Protein AF-A0A7S3G1Q2-F1 (afdb_monomer)

Secondary structure (DSSP, 8-state):
---------------------------GGGSSSHHHHHHHHHHHHHHT-HHHHHHHHTT-SSTHHHHHHHHHHH-TTT--S--EEEEET-TT-HHHHHHHHHHHHTTT--EEEEEESS--TTPPP-TTEEEEE--TT-TTHHHHHHHHHHHHHHHHHHHHTTTT------------

Radius of gyration: 36.62 Å; Cα contacts (8 Å, |Δi|>4): 152; chains: 1; bounding box: 84×39×139 Å

Organism: NCBI:txid652834

InterPro domains:
  IPR002877 Ribosomal RNA methyltransferase, FtsJ domain [PF01728] (60-146)
  IPR029063 S-adenosyl-L-methionine-dependent methyltransferase superfamily [G3DSA:3.40.50.150] (55-156)
  IPR029063 S-adenosyl-L-methionine-dependent methyltransferase superfamily [SSF53335] (35-116)
  IPR050082 Ribosomal RNA large subunit methyltransferase RlmE [PTHR10920] (42-150)

Mean predicted aligned error: 15.14 Å

Sequence (176 aa):
MARLIRACLPLLFSRPFLPTSTSSLPSSSQCVRACHASSQRWKQRQSSDQYVRDARMLGYPSRAAFKLHEIIAKERKAVGPLRRVLDLGAAPGGWTTVLSRVQAKHGGGGYVIAIDRKVPDDVFTSPGVRWVEKDICDDDIMSCIQSHASELEQRLDRKGGKKEKGGRDGEGEGEG

pLDDT: mean 77.03, std 18.58, range [38.34, 96.69]

Structure (mmCIF, N/CA/C/O backbone):
data_AF-A0A7S3G1Q2-F1
#
_entry.id   AF-A0A7S3G1Q2-F1
#
loop_
_atom_site.group_PDB
_atom_site.id
_atom_site.type_symbol
_atom_site.label_atom_id
_atom_site.label_alt_id
_atom_site.label_comp_id
_atom_site.label_asym_id
_atom_site.label_entity_id
_atom_site.label_seq_id
_atom_site.pdbx_PDB_ins_code
_atom_site.Cartn_x
_atom_site.Cartn_y
_atom_site.Cartn_z
_atom_site.occupancy
_atom_site.B_iso_or_equiv
_atom_site.auth_seq_id
_atom_site.auth_comp_id
_atom_site.auth_asym_id
_atom_site.auth_atom_id
_atom_site.pdbx_PDB_model_num
ATOM 1 N N . MET A 1 1 ? 69.764 12.775 -76.261 1.00 45.72 1 MET A N 1
ATOM 2 C CA . MET A 1 1 ? 68.614 12.026 -75.711 1.00 45.72 1 MET A CA 1
ATOM 3 C C . MET A 1 1 ? 67.618 11.801 -76.851 1.00 45.72 1 MET A C 1
ATOM 5 O O . MET A 1 1 ? 67.268 12.766 -77.515 1.00 45.72 1 MET A O 1
ATOM 9 N N . ALA A 1 2 ? 67.336 10.534 -77.180 1.00 38.34 2 ALA A N 1
ATOM 10 C CA . ALA A 1 2 ? 66.643 10.037 -78.388 1.00 38.34 2 ALA A CA 1
ATOM 11 C C . ALA A 1 2 ? 65.188 10.557 -78.524 1.00 38.34 2 ALA A C 1
ATOM 13 O O . ALA A 1 2 ? 64.506 10.690 -77.516 1.00 38.34 2 ALA A O 1
ATOM 14 N N . ARG A 1 3 ? 64.761 11.081 -79.692 1.00 38.44 3 ARG A N 1
ATOM 15 C CA . ARG A 1 3 ? 64.026 10.430 -80.821 1.00 38.44 3 ARG A CA 1
ATOM 16 C C . ARG A 1 3 ? 62.789 9.605 -80.378 1.00 38.44 3 ARG A C 1
ATOM 18 O O . ARG A 1 3 ? 62.970 8.630 -79.671 1.00 38.44 3 ARG A O 1
ATOM 25 N N . LEU A 1 4 ? 61.537 10.035 -80.617 1.00 41.03 4 LEU A N 1
ATOM 26 C CA . LEU A 1 4 ? 60.692 10.010 -81.846 1.00 41.03 4 LEU A CA 1
ATOM 27 C C . LEU A 1 4 ? 59.753 8.770 -81.923 1.00 41.03 4 LEU A C 1
ATOM 29 O O . LEU A 1 4 ? 60.218 7.647 -81.797 1.00 41.03 4 LEU A O 1
ATOM 33 N N . ILE A 1 5 ? 58.481 9.027 -82.285 1.00 40.25 5 ILE A N 1
ATOM 34 C CA . ILE A 1 5 ? 57.505 8.186 -83.036 1.00 40.25 5 ILE A CA 1
ATOM 35 C C . ILE A 1 5 ? 56.234 7.660 -82.310 1.00 40.25 5 ILE A C 1
ATOM 37 O O . ILE A 1 5 ? 56.248 6.947 -81.317 1.00 40.25 5 ILE A O 1
ATOM 41 N N . ARG A 1 6 ? 55.133 8.058 -82.963 1.00 43.72 6 ARG A N 1
ATOM 42 C CA . ARG A 1 6 ? 53.681 7.792 -82.965 1.00 43.72 6 ARG A CA 1
ATOM 43 C C . ARG A 1 6 ? 53.255 6.353 -83.334 1.00 43.72 6 ARG A C 1
ATOM 45 O O . ARG A 1 6 ? 53.848 5.803 -84.248 1.00 43.72 6 ARG A O 1
ATOM 52 N N . ALA A 1 7 ? 52.138 5.860 -82.771 1.00 41.34 7 ALA A N 1
ATOM 53 C CA . ALA A 1 7 ? 51.040 5.068 -83.404 1.00 41.34 7 ALA A CA 1
ATOM 54 C C . ALA A 1 7 ? 50.154 4.450 -82.286 1.00 41.34 7 ALA A C 1
ATOM 56 O O . ALA A 1 7 ? 50.702 3.951 -81.316 1.00 41.34 7 ALA A O 1
ATOM 57 N N . CYS A 1 8 ? 48.825 4.610 -82.192 1.00 40.75 8 CYS A N 1
ATOM 58 C CA . CYS A 1 8 ? 47.684 4.292 -83.077 1.00 40.75 8 CYS A CA 1
ATOM 59 C C . CYS A 1 8 ? 47.203 2.814 -83.018 1.00 40.75 8 CYS A C 1
ATOM 61 O O . CYS A 1 8 ? 47.742 1.994 -83.747 1.00 40.75 8 CYS A O 1
ATOM 63 N N . LEU A 1 9 ? 46.140 2.582 -82.210 1.00 43.31 9 LEU A N 1
ATOM 64 C CA . LEU A 1 9 ? 45.031 1.583 -82.275 1.00 43.31 9 LEU A CA 1
ATOM 65 C C . LEU A 1 9 ? 45.349 0.056 -82.308 1.00 43.31 9 LEU A C 1
ATOM 67 O O . LEU A 1 9 ? 46.444 -0.303 -82.716 1.00 43.31 9 LEU A O 1
ATOM 71 N N . PRO A 1 10 ? 44.424 -0.868 -81.907 1.00 49.41 10 PRO A N 1
ATOM 72 C CA . PRO A 1 10 ? 42.958 -0.760 -81.981 1.00 49.41 10 PRO A CA 1
ATOM 73 C C . PRO A 1 10 ? 42.133 -1.218 -80.754 1.00 49.41 10 PRO A C 1
ATOM 75 O O . PRO A 1 10 ? 42.588 -1.891 -79.835 1.00 49.41 10 PRO A O 1
ATOM 78 N N . LEU A 1 11 ? 40.857 -0.826 -80.810 1.00 54.44 11 LEU A N 1
ATOM 79 C CA . LEU A 1 11 ? 39.711 -1.422 -80.121 1.00 54.44 11 LEU A CA 1
ATOM 80 C C . LEU A 1 11 ? 39.659 -2.940 -80.348 1.00 54.44 11 LEU A C 1
ATOM 82 O O . LEU A 1 11 ? 39.950 -3.367 -81.459 1.00 54.44 11 LEU A O 1
ATOM 86 N N . LEU A 1 12 ? 39.184 -3.705 -79.356 1.00 54.78 12 LEU A N 1
ATOM 87 C CA . LEU A 1 12 ? 38.255 -4.838 -79.518 1.00 54.78 12 LEU A CA 1
ATOM 88 C C . LEU A 1 12 ? 37.826 -5.377 -78.136 1.00 54.78 12 LEU A C 1
ATOM 90 O O . LEU A 1 12 ? 38.640 -5.810 -77.331 1.00 54.78 12 LEU A O 1
ATOM 94 N N . PHE A 1 13 ? 36.517 -5.286 -77.886 1.00 47.09 13 PHE A N 1
ATOM 95 C CA . PHE A 1 13 ? 35.664 -6.298 -77.254 1.00 47.09 13 PHE A CA 1
ATOM 96 C C . PHE A 1 13 ? 36.278 -7.223 -76.185 1.00 47.09 13 PHE A C 1
ATOM 98 O O . PHE A 1 13 ? 36.933 -8.206 -76.504 1.00 47.09 13 PHE A O 1
ATOM 105 N N . SER A 1 14 ? 35.885 -7.034 -74.924 1.00 46.25 14 SER A N 1
ATOM 106 C CA . SER A 1 14 ? 34.854 -7.879 -74.294 1.00 46.25 14 SER A CA 1
ATOM 107 C C . SER A 1 14 ? 34.632 -7.406 -72.855 1.00 46.25 14 SER A C 1
ATOM 109 O O . SER A 1 14 ? 35.556 -7.378 -72.046 1.00 46.25 14 SER A O 1
ATOM 111 N N . ARG A 1 15 ? 33.409 -6.973 -72.535 1.00 62.97 15 ARG A N 1
ATOM 112 C CA . ARG A 1 15 ? 33.011 -6.612 -71.169 1.00 62.97 15 ARG A CA 1
ATOM 113 C C . ARG A 1 15 ? 32.710 -7.901 -70.397 1.00 62.97 15 ARG A C 1
ATOM 115 O O . ARG A 1 15 ? 31.729 -8.556 -70.753 1.00 62.97 15 ARG A O 1
ATOM 122 N N . PRO A 1 16 ? 33.438 -8.258 -69.326 1.00 55.00 16 PRO A N 1
ATOM 123 C CA . PRO A 1 16 ? 32.916 -9.227 -68.383 1.00 55.00 16 PRO A CA 1
ATOM 124 C C . PRO A 1 16 ? 31.781 -8.568 -67.591 1.00 55.00 16 PRO A C 1
ATOM 126 O O . PRO A 1 16 ? 31.967 -7.629 -66.821 1.00 55.00 16 PRO A O 1
ATOM 129 N N . PHE A 1 17 ? 30.583 -9.043 -67.912 1.00 50.91 17 PHE A N 1
ATOM 130 C CA . PHE A 1 17 ? 29.362 -9.088 -67.119 1.00 50.91 17 PHE A CA 1
ATOM 131 C C . PHE A 1 17 ? 29.561 -8.730 -65.631 1.00 50.91 17 PHE A C 1
ATOM 133 O O . PHE A 1 17 ? 30.195 -9.469 -64.881 1.00 50.91 17 PHE A O 1
ATOM 140 N N . LEU A 1 18 ? 28.998 -7.596 -65.202 1.00 57.66 18 LEU A N 1
ATOM 141 C CA . LEU A 1 18 ? 28.836 -7.263 -63.787 1.00 57.66 18 LEU A CA 1
ATOM 142 C C . LEU A 1 18 ? 27.853 -8.271 -63.169 1.00 57.66 18 LEU A C 1
ATOM 144 O O . LEU A 1 18 ? 26.699 -8.294 -63.604 1.00 57.66 18 LEU A O 1
ATOM 148 N N . PRO A 1 19 ? 28.231 -9.070 -62.155 1.00 57.78 19 PRO A N 1
ATOM 149 C CA . PRO A 1 19 ? 27.233 -9.751 -61.355 1.00 57.78 19 PRO A CA 1
ATOM 150 C C . PRO A 1 19 ? 26.492 -8.685 -60.545 1.00 57.78 19 PRO A C 1
ATOM 152 O O . PRO A 1 19 ? 27.055 -8.029 -59.667 1.00 57.78 19 PRO A O 1
ATOM 155 N N . THR A 1 20 ? 25.218 -8.481 -60.865 1.00 52.69 20 THR A N 1
ATOM 156 C CA . THR A 1 20 ? 24.287 -7.780 -59.985 1.00 52.69 20 THR A CA 1
ATOM 157 C C . THR A 1 20 ? 24.286 -8.519 -58.657 1.00 52.69 20 THR A C 1
ATOM 159 O O . THR A 1 20 ? 23.842 -9.666 -58.597 1.00 52.69 20 THR A O 1
ATOM 162 N N . SER A 1 21 ? 24.819 -7.880 -57.614 1.00 44.78 21 SER A N 1
ATOM 163 C CA . SER A 1 21 ? 24.741 -8.379 -56.245 1.00 44.78 21 SER A CA 1
ATOM 164 C C . SER A 1 21 ? 23.275 -8.632 -55.923 1.00 44.78 21 SER A C 1
ATOM 166 O O . SER A 1 21 ? 22.482 -7.704 -55.766 1.00 44.78 21 SER A O 1
ATOM 168 N N . THR A 1 22 ? 22.914 -9.908 -55.897 1.00 55.31 22 THR A N 1
ATOM 169 C CA . THR A 1 22 ? 21.629 -10.395 -55.430 1.00 55.31 22 THR A CA 1
ATOM 170 C C . THR A 1 22 ? 21.495 -9.964 -53.980 1.00 55.31 22 THR A C 1
ATOM 172 O O . THR A 1 22 ? 22.234 -10.438 -53.116 1.00 55.31 22 THR A O 1
ATOM 175 N N . SER A 1 23 ? 20.574 -9.045 -53.709 1.00 58.44 23 SER A N 1
ATOM 176 C CA . SER A 1 23 ? 20.114 -8.745 -52.363 1.00 58.44 23 SER A CA 1
ATOM 177 C C . SER A 1 23 ? 19.476 -10.005 -51.779 1.00 58.44 23 SER A C 1
ATOM 179 O O . SER A 1 23 ? 18.281 -10.256 -51.924 1.00 58.44 23 SER A O 1
ATOM 181 N N . SER A 1 24 ? 20.278 -10.831 -51.110 1.00 57.94 24 SER A N 1
ATOM 182 C CA . SER A 1 24 ? 19.752 -11.830 -50.192 1.00 57.94 24 SER A CA 1
ATOM 183 C C . SER A 1 24 ? 19.115 -11.071 -49.032 1.00 57.94 24 SER A C 1
ATOM 185 O O . SER A 1 24 ? 19.815 -10.522 -48.177 1.00 57.94 24 SER A O 1
ATOM 187 N N . LEU A 1 25 ? 17.785 -10.999 -49.025 1.00 62.69 25 LEU A N 1
ATOM 188 C CA . LEU A 1 25 ? 17.035 -10.599 -47.842 1.00 62.69 25 LEU A CA 1
ATOM 189 C C . LEU A 1 25 ? 17.489 -11.496 -46.680 1.00 62.69 25 LEU A C 1
ATOM 191 O O . LEU A 1 25 ? 17.547 -12.719 -46.852 1.00 62.69 25 LEU A O 1
ATOM 195 N N . PRO A 1 26 ? 17.845 -10.933 -45.514 1.00 55.34 26 PRO A N 1
ATOM 196 C CA . PRO A 1 26 ? 18.170 -11.752 -44.364 1.00 55.34 26 PRO A CA 1
ATOM 197 C C . PRO A 1 26 ? 16.943 -12.595 -44.015 1.00 55.34 26 PRO A C 1
ATOM 199 O O . PRO A 1 26 ? 15.837 -12.080 -43.851 1.00 55.34 26 PRO A O 1
ATOM 202 N N . SER A 1 27 ? 17.171 -13.905 -43.926 1.00 58.69 27 SER A N 1
ATOM 203 C CA . SER A 1 27 ? 16.225 -14.883 -43.399 1.00 58.69 27 SER A CA 1
ATOM 204 C C . SER A 1 27 ? 15.562 -14.349 -42.124 1.00 58.69 27 SER A C 1
ATOM 206 O O . SER A 1 27 ? 16.218 -13.743 -41.270 1.00 58.69 27 SER A O 1
ATOM 208 N N . SER A 1 28 ? 14.255 -14.582 -42.017 1.00 57.00 28 SER A N 1
ATOM 209 C CA . SER A 1 28 ? 13.284 -14.074 -41.036 1.00 57.00 28 SER A CA 1
ATOM 210 C C . SER A 1 28 ? 13.587 -14.372 -39.557 1.00 57.00 28 SER A C 1
ATOM 212 O O . SER A 1 28 ? 12.757 -14.131 -38.685 1.00 57.00 28 SER A O 1
ATOM 214 N N . SER A 1 29 ? 14.787 -14.835 -39.231 1.00 55.94 29 SER A N 1
ATOM 215 C CA . SER A 1 29 ? 15.246 -15.149 -37.876 1.00 55.94 29 SER A CA 1
ATOM 216 C C . SER A 1 29 ? 15.777 -13.933 -37.100 1.00 55.94 29 SER A C 1
ATOM 218 O O . SER A 1 29 ? 16.223 -14.075 -35.961 1.00 55.94 29 SER A O 1
ATOM 220 N N . GLN A 1 30 ? 15.763 -12.729 -37.684 1.00 55.91 30 GLN A N 1
ATOM 221 C CA . GLN A 1 30 ? 16.346 -11.518 -37.084 1.00 55.91 30 GLN A CA 1
ATOM 222 C C . GLN A 1 30 ? 15.327 -10.474 -36.591 1.00 55.91 30 GLN A C 1
ATOM 224 O O . GLN A 1 30 ? 15.692 -9.317 -36.419 1.00 55.91 30 GLN A O 1
ATOM 229 N N . CYS A 1 31 ? 14.080 -10.843 -36.270 1.00 38.34 31 CYS A N 1
ATOM 230 C CA . CYS A 1 31 ? 13.188 -9.922 -35.537 1.00 38.34 31 CYS A CA 1
ATOM 231 C C . CYS A 1 31 ? 13.307 -10.036 -33.999 1.00 38.34 31 CYS A C 1
ATOM 233 O O . CYS A 1 31 ? 12.930 -9.119 -33.275 1.00 38.34 31 CYS A O 1
ATOM 235 N N . VAL A 1 32 ? 13.915 -11.107 -33.475 1.00 50.22 32 VAL A N 1
ATOM 236 C CA . VAL A 1 32 ? 13.926 -11.409 -32.028 1.00 50.22 32 VAL A CA 1
ATOM 237 C C . VAL A 1 32 ? 15.028 -10.713 -31.211 1.00 50.22 32 VAL A C 1
ATOM 239 O O . VAL A 1 32 ? 14.953 -10.697 -29.986 1.00 50.22 32 VAL A O 1
ATOM 242 N N . ARG A 1 33 ? 16.056 -10.108 -31.831 1.00 49.19 33 ARG A N 1
ATOM 243 C CA . ARG A 1 33 ? 17.184 -9.489 -31.084 1.00 49.19 33 ARG A CA 1
ATOM 244 C C . ARG A 1 33 ? 17.055 -7.979 -30.845 1.00 49.19 33 ARG A C 1
ATOM 246 O O . ARG A 1 33 ? 17.695 -7.462 -29.932 1.00 49.19 33 ARG A O 1
ATOM 253 N N . ALA A 1 34 ? 16.215 -7.271 -31.600 1.00 51.78 34 ALA A N 1
ATOM 254 C CA . ALA A 1 34 ? 16.076 -5.812 -31.490 1.00 51.78 34 ALA A CA 1
ATOM 255 C C . ALA A 1 34 ? 15.155 -5.359 -30.334 1.00 51.78 34 ALA A C 1
ATOM 257 O O . ALA A 1 34 ? 15.349 -4.280 -29.775 1.00 51.78 34 ALA A O 1
ATOM 258 N N . CYS A 1 35 ? 14.206 -6.197 -29.907 1.00 50.09 35 CYS A N 1
ATOM 259 C CA . CYS A 1 35 ? 13.304 -5.931 -28.776 1.00 50.09 35 CYS A CA 1
ATOM 260 C C . CYS A 1 35 ? 13.969 -6.109 -27.389 1.00 50.09 35 CYS A C 1
ATOM 262 O O . CYS A 1 35 ? 13.490 -5.582 -26.381 1.00 50.09 35 CYS A O 1
ATOM 264 N N . HIS A 1 36 ? 15.113 -6.796 -27.318 1.00 56.94 36 HIS A N 1
ATOM 265 C CA . HIS A 1 36 ? 15.813 -7.077 -26.060 1.00 56.94 36 HIS A CA 1
ATOM 266 C C . HIS A 1 36 ? 16.808 -5.971 -25.655 1.00 56.94 36 HIS A C 1
ATOM 268 O O . HIS A 1 36 ? 16.925 -5.631 -24.480 1.00 56.94 36 HIS A O 1
ATOM 274 N N . ALA A 1 37 ? 17.488 -5.336 -26.614 1.00 64.62 37 ALA A N 1
ATOM 275 C CA . ALA A 1 37 ? 18.474 -4.291 -26.313 1.00 64.62 37 ALA A CA 1
ATOM 276 C C . ALA A 1 37 ?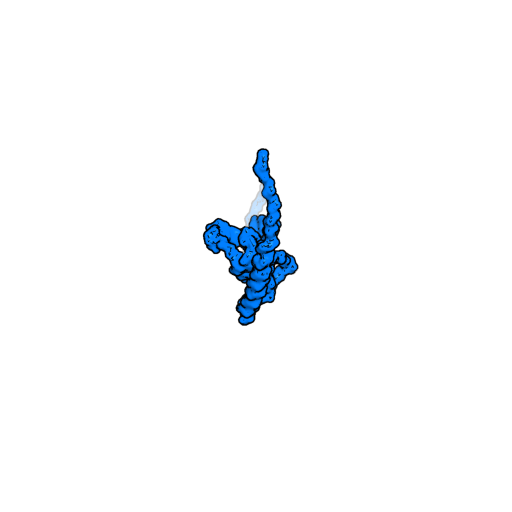 17.833 -2.975 -25.820 1.00 64.62 37 ALA A C 1
ATOM 278 O O . ALA A 1 37 ? 18.366 -2.308 -24.930 1.00 64.62 37 ALA A O 1
ATOM 279 N N . SER A 1 38 ? 16.671 -2.596 -26.365 1.00 71.19 38 SER A N 1
ATOM 280 C CA . SER A 1 38 ? 15.932 -1.395 -25.945 1.00 71.19 38 SER A CA 1
ATOM 281 C C . SER A 1 38 ? 15.334 -1.548 -24.542 1.00 71.19 38 SER A C 1
ATOM 283 O O . SER A 1 38 ? 15.417 -0.617 -23.736 1.00 71.19 38 SER A O 1
ATOM 285 N N . SER A 1 39 ? 14.822 -2.738 -24.212 1.00 76.19 39 SER A N 1
ATOM 286 C CA . SER A 1 39 ? 14.332 -3.065 -22.870 1.00 76.19 39 SER A CA 1
ATOM 287 C C . SER A 1 39 ? 15.474 -3.132 -21.849 1.00 76.19 39 SER A C 1
ATOM 289 O O . SER A 1 39 ? 15.352 -2.570 -20.764 1.00 76.19 39 SER A O 1
ATOM 291 N N . GLN A 1 40 ? 16.640 -3.686 -22.184 1.00 78.25 40 GLN A N 1
ATOM 292 C CA . GLN A 1 40 ? 17.805 -3.643 -21.286 1.00 78.25 40 GLN A CA 1
ATOM 293 C C . GLN A 1 40 ? 18.272 -2.213 -20.977 1.00 78.25 40 GLN A C 1
ATOM 295 O O . GLN A 1 40 ? 18.472 -1.867 -19.812 1.00 78.25 40 GLN A O 1
ATOM 300 N N . ARG A 1 41 ? 18.369 -1.346 -21.993 1.00 82.12 41 ARG A N 1
ATOM 301 C CA . ARG A 1 41 ? 18.715 0.076 -21.799 1.00 82.12 41 ARG A CA 1
ATOM 302 C C . ARG A 1 41 ? 17.654 0.835 -20.998 1.00 82.12 41 ARG A C 1
ATOM 304 O O . ARG A 1 41 ? 17.979 1.794 -20.301 1.00 82.12 41 ARG A O 1
ATOM 311 N N . TRP A 1 42 ? 16.379 0.458 -21.107 1.00 79.75 42 TRP A N 1
ATOM 312 C CA . TRP A 1 42 ? 15.307 0.982 -20.252 1.00 79.75 42 TRP A CA 1
ATOM 313 C C . TRP A 1 42 ? 15.509 0.562 -18.785 1.00 79.75 42 TRP A C 1
ATOM 315 O O . TRP A 1 42 ? 15.497 1.435 -17.915 1.00 79.75 42 TRP A O 1
ATOM 325 N N . LYS A 1 43 ? 15.781 -0.726 -18.516 1.00 77.88 43 LYS A N 1
ATOM 326 C CA . LYS A 1 43 ? 16.058 -1.236 -17.157 1.00 77.88 43 LYS A CA 1
ATOM 327 C C . LYS A 1 43 ? 17.246 -0.525 -16.522 1.00 77.88 43 LYS A C 1
ATOM 329 O O . LYS A 1 43 ? 17.137 -0.055 -15.394 1.00 77.88 43 LYS A O 1
ATOM 334 N N . GLN A 1 44 ? 18.353 -0.405 -17.259 1.00 82.56 44 GLN A N 1
ATOM 335 C CA . GLN A 1 44 ? 19.569 0.250 -16.773 1.00 82.56 44 GLN A CA 1
ATOM 336 C C . GLN A 1 44 ? 19.305 1.702 -16.377 1.00 82.56 44 GLN A C 1
ATOM 338 O O . GLN A 1 44 ? 19.621 2.083 -15.253 1.00 82.56 44 GLN A O 1
ATOM 343 N N . ARG A 1 45 ? 18.628 2.477 -17.235 1.00 84.19 45 ARG A N 1
ATOM 344 C CA . ARG A 1 45 ? 18.264 3.870 -16.931 1.00 84.19 45 ARG A CA 1
ATOM 345 C C . ARG A 1 45 ? 17.388 3.995 -15.687 1.00 84.19 45 ARG A C 1
ATOM 347 O O . ARG A 1 45 ? 17.640 4.860 -14.857 1.00 84.19 45 ARG A O 1
ATOM 354 N N . GLN A 1 46 ? 16.380 3.131 -15.545 1.00 80.19 46 GLN A N 1
ATOM 355 C CA . GLN A 1 46 ? 15.525 3.128 -14.353 1.00 80.19 46 GLN A CA 1
ATOM 356 C C . GLN A 1 46 ? 16.320 2.760 -13.096 1.00 80.19 46 GLN A C 1
ATOM 358 O O . GLN A 1 46 ? 16.122 3.369 -12.052 1.00 80.19 46 GLN A O 1
ATOM 363 N N . SER A 1 47 ? 17.246 1.804 -13.199 1.00 76.19 47 SER A N 1
ATOM 364 C CA . SER A 1 47 ? 18.075 1.370 -12.070 1.00 76.19 47 SER A CA 1
ATOM 365 C C . SER A 1 47 ? 19.105 2.413 -11.622 1.00 76.19 47 SER A C 1
ATOM 367 O O . SER A 1 47 ? 19.473 2.428 -10.450 1.00 76.19 47 SER A O 1
ATOM 369 N N . SER A 1 48 ? 19.550 3.288 -12.532 1.00 82.06 48 SER A N 1
ATOM 370 C CA . SER A 1 48 ? 20.530 4.348 -12.261 1.00 82.06 48 SER A CA 1
ATOM 371 C C . SER A 1 48 ? 19.911 5.678 -11.816 1.00 82.06 48 SER A C 1
ATOM 373 O O . SER A 1 48 ? 20.645 6.627 -11.532 1.00 82.06 48 SER A O 1
ATOM 375 N N . ASP A 1 49 ? 18.582 5.783 -11.779 1.00 89.06 49 ASP A N 1
ATOM 376 C CA . ASP A 1 49 ? 17.894 7.019 -11.405 1.00 89.06 49 ASP A CA 1
ATOM 377 C C . ASP A 1 49 ? 18.249 7.443 -9.964 1.00 89.06 49 ASP A C 1
ATOM 379 O O . ASP A 1 49 ? 18.418 6.607 -9.069 1.00 89.06 49 ASP A O 1
ATOM 383 N N . GLN A 1 50 ? 18.359 8.753 -9.735 1.00 92.06 50 GLN A N 1
ATOM 384 C CA . GLN A 1 50 ? 18.648 9.346 -8.429 1.00 92.06 50 GLN A CA 1
ATOM 385 C C . GLN A 1 50 ? 17.644 8.861 -7.377 1.00 92.06 50 GLN A C 1
ATOM 387 O O . GLN A 1 50 ? 18.053 8.411 -6.314 1.00 92.06 50 GLN A O 1
ATOM 392 N N . TYR A 1 51 ? 16.352 8.801 -7.712 1.00 91.81 51 TYR A N 1
ATOM 393 C CA . TYR A 1 51 ? 15.326 8.345 -6.769 1.00 91.81 51 TYR A CA 1
ATOM 394 C C . TYR A 1 51 ? 15.455 6.869 -6.382 1.00 91.81 51 TYR A C 1
ATOM 396 O O . TYR A 1 51 ? 15.018 6.474 -5.306 1.00 91.81 51 TYR A O 1
ATOM 404 N N . VAL A 1 52 ? 16.039 6.020 -7.232 1.00 91.31 52 VAL A N 1
ATOM 405 C CA . VAL A 1 52 ? 16.302 4.622 -6.851 1.00 91.31 52 VAL A CA 1
ATOM 406 C C . VAL A 1 52 ? 17.462 4.556 -5.862 1.00 91.31 52 VAL A C 1
ATOM 408 O O . VAL A 1 52 ? 17.404 3.784 -4.905 1.00 91.31 52 VAL A O 1
ATOM 411 N N . ARG A 1 53 ? 18.486 5.395 -6.052 1.00 91.69 53 ARG A N 1
ATOM 412 C CA . ARG A 1 53 ? 19.592 5.534 -5.097 1.00 91.69 53 ARG A CA 1
ATOM 413 C C . ARG A 1 53 ? 19.098 6.087 -3.761 1.00 91.69 53 ARG A C 1
ATOM 415 O O . ARG A 1 53 ? 19.359 5.473 -2.731 1.00 91.69 53 ARG A O 1
ATOM 422 N N . ASP A 1 54 ? 18.303 7.150 -3.784 1.00 94.06 54 ASP A N 1
ATOM 423 C CA . ASP A 1 54 ? 17.744 7.766 -2.578 1.00 94.06 54 ASP A CA 1
ATOM 424 C C . ASP A 1 54 ? 16.800 6.814 -1.833 1.00 94.06 54 ASP A C 1
ATOM 426 O O . ASP A 1 54 ? 16.854 6.729 -0.608 1.00 94.06 54 ASP A O 1
ATOM 430 N N . ALA A 1 55 ? 15.975 6.041 -2.553 1.00 93.31 55 ALA A N 1
ATOM 431 C CA . ALA A 1 55 ? 15.105 5.037 -1.939 1.00 93.31 55 ALA A CA 1
ATOM 432 C C . ALA A 1 55 ? 15.926 3.999 -1.171 1.00 93.31 55 ALA A C 1
ATOM 434 O O . ALA A 1 55 ? 15.609 3.703 -0.023 1.00 93.31 55 ALA A O 1
ATOM 435 N N . ARG A 1 56 ? 17.011 3.498 -1.773 1.00 91.19 56 ARG A N 1
ATOM 436 C CA . ARG A 1 56 ? 17.915 2.542 -1.121 1.00 91.19 56 ARG A CA 1
ATOM 437 C C . ARG A 1 56 ? 18.600 3.147 0.102 1.00 91.19 56 ARG A C 1
ATOM 439 O O . ARG A 1 56 ? 18.632 2.496 1.138 1.00 91.19 56 ARG A O 1
ATOM 446 N N . MET A 1 57 ? 19.087 4.388 0.009 1.00 93.25 57 MET A N 1
ATOM 447 C CA . MET A 1 57 ? 19.708 5.087 1.145 1.00 93.25 57 MET A CA 1
ATOM 448 C C . MET A 1 57 ? 18.732 5.285 2.314 1.00 93.25 57 MET A C 1
ATOM 450 O O . MET A 1 57 ? 19.125 5.162 3.468 1.00 93.25 57 MET A O 1
ATOM 454 N N . LEU A 1 58 ? 17.456 5.554 2.024 1.00 92.06 58 LEU A N 1
ATOM 455 C CA . LEU A 1 58 ? 16.404 5.751 3.030 1.00 92.06 58 LEU A CA 1
ATOM 456 C C . LEU A 1 58 ? 15.688 4.453 3.452 1.00 92.06 58 LEU A C 1
ATOM 458 O O . LEU A 1 58 ? 14.740 4.502 4.247 1.00 92.06 58 LEU A O 1
ATOM 462 N N . GLY A 1 59 ? 16.107 3.300 2.921 1.00 91.12 59 GLY A N 1
ATOM 463 C CA . GLY A 1 59 ? 15.525 1.993 3.234 1.00 91.12 59 GLY A CA 1
ATOM 464 C C . GLY A 1 59 ? 14.085 1.813 2.742 1.00 91.12 59 GLY A C 1
ATOM 465 O O . GLY A 1 59 ? 13.283 1.170 3.416 1.00 91.12 59 GLY A O 1
ATOM 466 N N . TYR A 1 60 ? 13.722 2.411 1.606 1.00 92.25 60 TYR A N 1
ATOM 467 C CA . TYR A 1 60 ? 12.451 2.156 0.926 1.00 92.25 60 TYR A CA 1
ATOM 468 C C . TYR A 1 60 ? 12.621 1.091 -0.170 1.00 92.25 60 TYR A C 1
ATOM 470 O O . TYR A 1 60 ? 13.569 1.176 -0.956 1.00 92.25 60 TYR A O 1
ATOM 478 N N . PRO A 1 61 ? 11.672 0.143 -0.309 1.00 91.31 61 PRO A N 1
ATOM 479 C CA . PRO A 1 61 ? 11.777 -0.947 -1.286 1.00 91.31 61 PRO A CA 1
ATOM 480 C C . PRO A 1 61 ? 11.605 -0.478 -2.739 1.00 91.31 61 PRO A C 1
ATOM 482 O O . PRO A 1 61 ? 12.015 -1.158 -3.677 1.00 91.31 61 PRO A O 1
ATOM 485 N N . SER A 1 62 ? 11.013 0.701 -2.968 1.00 92.31 62 SER A N 1
ATOM 486 C CA . SER A 1 62 ? 10.952 1.301 -4.301 1.00 92.31 62 SER A CA 1
ATOM 487 C C . SER A 1 62 ? 10.905 2.824 -4.277 1.00 92.31 62 SER A C 1
ATOM 489 O O . SER A 1 62 ? 10.450 3.447 -3.317 1.00 92.31 62 SER A O 1
ATOM 491 N N . ARG A 1 63 ? 11.278 3.431 -5.412 1.00 93.38 63 ARG A N 1
ATOM 492 C CA . ARG A 1 63 ? 11.165 4.880 -5.641 1.00 93.38 63 ARG A CA 1
ATOM 493 C C . ARG A 1 63 ? 9.726 5.406 -5.573 1.00 93.38 63 ARG A C 1
ATOM 495 O O . ARG A 1 63 ? 9.522 6.607 -5.442 1.00 93.38 63 ARG A O 1
ATOM 502 N N . ALA A 1 64 ? 8.721 4.529 -5.689 1.00 93.75 64 ALA A N 1
ATOM 503 C CA 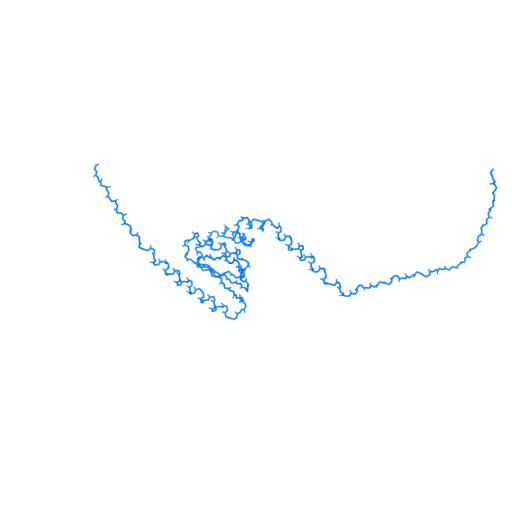. ALA A 1 64 ? 7.314 4.919 -5.623 1.00 93.75 64 ALA A CA 1
ATOM 504 C C . ALA A 1 64 ? 6.949 5.523 -4.258 1.00 93.75 64 ALA A C 1
ATOM 506 O O . ALA A 1 64 ? 6.041 6.351 -4.200 1.00 93.75 64 ALA A O 1
ATOM 507 N N . ALA A 1 65 ? 7.698 5.182 -3.202 1.00 93.81 65 ALA A N 1
ATOM 508 C CA . ALA A 1 65 ? 7.574 5.784 -1.878 1.00 93.81 65 ALA A CA 1
ATOM 509 C C . ALA A 1 65 ? 7.626 7.323 -1.929 1.00 93.81 65 ALA A C 1
ATOM 511 O O . ALA A 1 65 ? 6.800 7.983 -1.302 1.00 93.81 65 ALA A O 1
ATOM 512 N N . PHE A 1 66 ? 8.525 7.903 -2.734 1.00 93.56 66 PHE A N 1
ATOM 513 C CA . PHE A 1 66 ? 8.646 9.359 -2.861 1.00 93.56 66 PHE A CA 1
ATOM 514 C C . PHE A 1 66 ? 7.403 10.006 -3.457 1.00 93.56 66 PHE A C 1
ATOM 516 O O . PHE A 1 66 ? 6.990 11.061 -2.988 1.00 93.56 66 PHE A O 1
ATOM 523 N N . LYS A 1 67 ? 6.762 9.351 -4.433 1.00 92.31 67 LYS A N 1
ATOM 524 C CA . LYS A 1 67 ? 5.533 9.870 -5.048 1.00 92.31 67 LYS A CA 1
ATOM 525 C C . LYS A 1 67 ? 4.429 10.023 -4.010 1.00 92.31 67 LYS A C 1
ATOM 527 O O . LYS A 1 67 ? 3.810 11.076 -3.918 1.00 92.31 67 LYS A O 1
ATOM 532 N N . LEU A 1 68 ? 4.208 8.981 -3.208 1.00 91.69 68 LEU A N 1
ATOM 533 C CA . LEU A 1 68 ? 3.192 9.032 -2.164 1.00 91.69 68 LEU A CA 1
ATOM 534 C C . LEU A 1 68 ? 3.568 10.042 -1.076 1.00 91.69 68 LEU A C 1
ATOM 536 O O . LEU A 1 68 ? 2.711 10.776 -0.595 1.00 91.69 68 LEU A O 1
ATOM 540 N N . HIS A 1 69 ? 4.852 10.126 -0.724 1.00 89.88 69 HIS A N 1
ATOM 541 C CA . HIS A 1 69 ? 5.334 11.106 0.241 1.00 89.88 69 HIS A CA 1
ATOM 542 C C . HIS A 1 69 ? 5.074 12.550 -0.211 1.00 89.88 69 HIS A C 1
ATOM 544 O O . HIS A 1 69 ? 4.575 13.352 0.575 1.00 89.88 69 HIS A O 1
ATOM 550 N N . GLU A 1 70 ? 5.347 12.871 -1.478 1.00 91.25 70 GLU A N 1
ATOM 551 C CA . GLU A 1 70 ? 5.049 14.186 -2.055 1.00 91.25 70 GLU A CA 1
ATOM 552 C C . GLU A 1 70 ? 3.551 14.489 -2.074 1.00 91.25 70 GLU A C 1
ATOM 554 O O . GLU A 1 70 ? 3.164 15.608 -1.740 1.00 91.25 70 GLU A O 1
ATOM 559 N N . ILE A 1 71 ? 2.711 13.511 -2.431 1.00 89.94 71 ILE A N 1
ATOM 560 C CA . ILE A 1 71 ? 1.249 13.668 -2.410 1.00 89.94 71 ILE A CA 1
ATOM 561 C C . ILE A 1 71 ? 0.792 14.022 -0.993 1.00 89.94 71 ILE A C 1
ATOM 563 O O . ILE A 1 71 ? 0.145 15.044 -0.794 1.00 89.94 71 ILE A O 1
ATOM 567 N N . ILE A 1 72 ? 1.201 13.244 0.010 1.00 86.81 72 ILE A N 1
ATOM 568 C CA . ILE A 1 72 ? 0.832 13.485 1.413 1.00 86.81 72 ILE A CA 1
ATOM 569 C C . ILE A 1 72 ? 1.346 14.851 1.900 1.00 86.81 72 ILE A C 1
ATOM 571 O O . ILE A 1 72 ? 0.650 15.557 2.629 1.00 86.81 72 ILE A O 1
ATOM 575 N N . ALA A 1 73 ? 2.557 15.244 1.493 1.00 86.38 73 ALA A N 1
ATOM 576 C CA . ALA A 1 73 ? 3.163 16.513 1.888 1.00 86.38 73 ALA A CA 1
ATOM 577 C C . ALA A 1 73 ? 2.458 17.738 1.283 1.00 86.38 73 ALA A C 1
ATOM 579 O O . ALA A 1 73 ? 2.425 18.790 1.930 1.00 86.38 73 ALA A O 1
ATOM 580 N N . LYS A 1 74 ? 1.916 17.613 0.064 1.00 87.06 74 LYS A N 1
ATOM 581 C CA . LYS A 1 74 ? 1.123 18.656 -0.608 1.00 87.06 74 LYS A CA 1
ATOM 582 C C . LYS A 1 74 ? -0.296 18.714 -0.049 1.00 87.06 74 LYS A C 1
ATOM 584 O O . LYS A 1 74 ? -0.778 19.784 0.310 1.00 87.06 74 LYS A O 1
ATOM 589 N N . GLU A 1 75 ? -0.917 17.558 0.133 1.00 80.31 75 GLU A N 1
ATOM 590 C CA . GLU A 1 75 ? -2.315 17.401 0.535 1.00 80.31 75 GLU A CA 1
ATOM 591 C C . GLU A 1 75 ? -2.506 17.419 2.062 1.00 80.31 75 GLU A C 1
ATOM 593 O O . GLU A 1 75 ? -3.343 16.689 2.586 1.00 80.31 75 GLU A O 1
ATOM 598 N N . ARG A 1 76 ? -1.752 18.244 2.812 1.00 64.44 76 ARG A N 1
ATOM 599 C CA . ARG A 1 76 ? -1.671 18.211 4.298 1.00 64.44 76 ARG A CA 1
ATOM 600 C C . ARG A 1 76 ? -3.015 18.197 5.049 1.00 64.44 76 ARG A C 1
ATOM 602 O O . ARG A 1 76 ? -3.032 17.877 6.232 1.00 64.44 76 ARG A O 1
ATOM 609 N N . LYS A 1 77 ? -4.118 18.575 4.394 1.00 57.41 77 LYS A N 1
ATOM 610 C CA . LYS A 1 77 ? -5.487 18.560 4.935 1.00 57.41 77 LYS A CA 1
ATOM 611 C C . LYS A 1 77 ? -6.298 17.301 4.584 1.00 57.41 77 LYS A C 1
ATOM 613 O O . LYS A 1 77 ? -7.251 17.006 5.2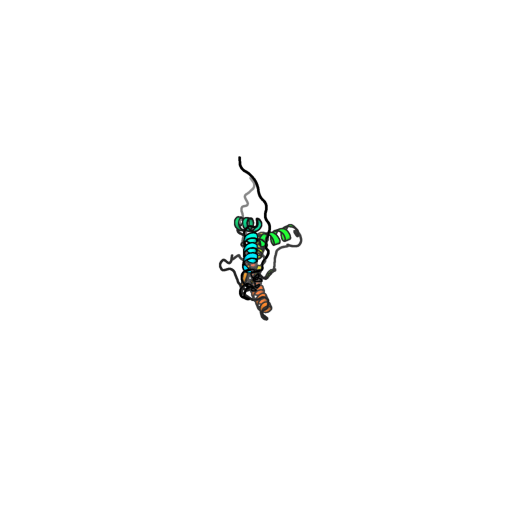94 1.00 57.41 77 LYS A O 1
ATOM 618 N N . ALA A 1 78 ? -5.949 16.568 3.525 1.00 56.97 78 ALA A N 1
ATOM 619 C CA . ALA A 1 78 ? -6.676 15.377 3.071 1.00 56.97 78 ALA A CA 1
ATOM 620 C C . ALA A 1 78 ? -6.240 14.096 3.799 1.00 56.97 78 ALA A C 1
ATOM 622 O O . ALA A 1 78 ? -7.005 13.140 3.906 1.00 56.97 78 ALA A O 1
ATOM 623 N N . VAL A 1 79 ? -5.019 14.076 4.336 1.00 60.97 79 VAL A N 1
ATOM 624 C CA . VAL A 1 79 ? -4.464 12.911 5.033 1.00 60.97 79 VAL A CA 1
ATOM 625 C C . VAL A 1 79 ? -4.676 13.085 6.533 1.00 60.97 79 VAL A C 1
ATOM 627 O O . VAL A 1 79 ? -3.753 13.364 7.293 1.00 60.97 79 VAL A O 1
ATOM 630 N N . GLY A 1 80 ? -5.937 12.972 6.954 1.00 65.00 80 GLY A N 1
ATOM 631 C CA . GLY A 1 80 ? -6.274 12.772 8.362 1.00 65.00 80 GLY A CA 1
ATOM 632 C C . GLY A 1 80 ? -5.698 11.450 8.900 1.00 65.00 80 GLY A C 1
ATOM 633 O O . GLY A 1 80 ? -4.929 10.776 8.207 1.00 65.00 80 GLY A O 1
ATOM 634 N N . PRO A 1 81 ? -6.067 11.020 10.121 1.00 70.69 81 PRO A N 1
ATOM 635 C CA . PRO A 1 81 ? -5.686 9.697 10.600 1.00 70.69 81 PRO A CA 1
ATOM 636 C C . PRO A 1 81 ? -6.152 8.643 9.588 1.00 70.69 81 PRO A C 1
ATOM 638 O O . PRO A 1 81 ? -7.350 8.461 9.370 1.00 70.69 81 PRO A O 1
ATOM 641 N N . LEU A 1 82 ? -5.191 7.974 8.946 1.00 78.81 82 LEU A N 1
ATOM 642 C CA . LEU A 1 82 ? -5.444 6.899 7.993 1.00 78.81 82 LEU A CA 1
ATOM 643 C C . LEU A 1 82 ? -6.116 5.743 8.741 1.00 78.81 82 LEU A C 1
ATOM 645 O O . LEU A 1 82 ? -5.438 4.942 9.380 1.00 78.81 82 LEU A O 1
ATOM 649 N N . ARG A 1 83 ? -7.455 5.694 8.723 1.00 85.56 83 ARG A N 1
ATOM 650 C CA . ARG A 1 83 ? -8.218 4.664 9.447 1.00 85.56 83 ARG A CA 1
ATOM 651 C C . ARG A 1 83 ? -8.235 3.344 8.689 1.00 85.56 83 ARG A C 1
ATOM 653 O O . ARG A 1 83 ? -8.009 2.302 9.288 1.00 85.56 83 ARG A O 1
ATOM 660 N N . ARG A 1 84 ? -8.512 3.394 7.385 1.00 91.44 84 ARG A N 1
ATOM 661 C CA . ARG A 1 84 ? -8.626 2.220 6.513 1.00 91.44 84 ARG A CA 1
ATOM 662 C C . ARG A 1 84 ? -8.033 2.563 5.163 1.00 91.44 84 ARG A C 1
ATOM 664 O O . ARG A 1 84 ? -8.502 3.502 4.522 1.00 91.44 84 ARG A O 1
ATOM 671 N N . VAL A 1 85 ? -6.999 1.842 4.762 1.00 92.88 85 VAL A N 1
ATOM 672 C CA . VAL A 1 85 ? -6.318 2.062 3.487 1.00 92.88 85 VAL A CA 1
ATOM 673 C C . VAL A 1 85 ? -6.196 0.742 2.749 1.00 92.88 85 VAL A C 1
ATOM 675 O O . VAL A 1 85 ? -5.852 -0.276 3.345 1.00 92.88 85 VAL A O 1
ATOM 678 N N . LEU A 1 86 ? -6.469 0.778 1.451 1.00 95.25 86 LEU A N 1
ATOM 679 C CA . LEU A 1 86 ? -6.273 -0.335 0.538 1.00 95.25 86 LEU A CA 1
ATOM 680 C C . LEU A 1 86 ? -5.176 0.054 -0.456 1.00 95.25 86 LEU A C 1
ATOM 682 O O . LEU A 1 86 ? -5.303 1.064 -1.146 1.00 95.25 86 LEU A O 1
ATOM 686 N N . ASP A 1 87 ? -4.100 -0.723 -0.493 1.00 94.88 87 ASP A N 1
ATOM 687 C CA . ASP A 1 87 ? -2.974 -0.566 -1.411 1.00 94.88 87 ASP A CA 1
ATOM 688 C C . ASP A 1 87 ? -3.045 -1.689 -2.452 1.00 94.88 87 ASP A C 1
ATOM 690 O O . ASP A 1 87 ? -2.853 -2.860 -2.126 1.00 94.88 87 ASP A O 1
ATOM 694 N N . LEU A 1 88 ? -3.409 -1.339 -3.686 1.00 95.19 88 LEU A N 1
ATOM 695 C CA . LEU A 1 88 ? -3.603 -2.280 -4.789 1.00 95.19 88 LEU A CA 1
ATOM 696 C C . LEU A 1 88 ? -2.368 -2.289 -5.690 1.00 95.19 88 LEU A C 1
ATOM 698 O O . LEU A 1 88 ? -1.918 -1.231 -6.129 1.00 95.19 88 LEU A O 1
ATOM 702 N N . GLY A 1 89 ? -1.852 -3.475 -6.010 1.00 94.00 89 GLY A N 1
ATOM 703 C CA . GLY A 1 89 ? -0.568 -3.601 -6.706 1.00 94.00 89 GLY A CA 1
ATOM 704 C C . GLY A 1 89 ? 0.586 -3.212 -5.785 1.00 94.00 89 GLY A C 1
ATOM 705 O O . GLY A 1 89 ? 1.469 -2.437 -6.161 1.00 94.00 89 GLY A O 1
ATOM 706 N N . ALA A 1 90 ? 0.510 -3.673 -4.536 1.00 93.69 90 ALA A N 1
ATOM 707 C CA . ALA A 1 90 ? 1.368 -3.198 -3.468 1.00 93.69 90 ALA A CA 1
ATOM 708 C C . ALA A 1 90 ? 2.837 -3.590 -3.660 1.00 93.69 90 ALA A C 1
ATOM 710 O O . ALA A 1 90 ? 3.709 -2.865 -3.182 1.00 93.69 90 ALA A O 1
ATOM 711 N N . ALA A 1 91 ? 3.159 -4.696 -4.340 1.00 92.38 91 ALA A N 1
ATOM 712 C CA . ALA A 1 91 ? 4.536 -5.162 -4.464 1.00 92.38 91 ALA A CA 1
ATOM 713 C C . ALA A 1 91 ? 5.366 -4.206 -5.342 1.00 92.38 91 ALA A C 1
ATOM 715 O O . ALA A 1 91 ? 4.943 -3.818 -6.433 1.00 92.38 91 ALA A O 1
ATOM 716 N N . PRO A 1 92 ? 6.574 -3.795 -4.906 1.00 92.31 92 PRO A N 1
ATOM 717 C CA . PRO A 1 92 ? 7.398 -4.337 -3.814 1.00 92.31 92 PRO A CA 1
ATOM 718 C C . PRO A 1 92 ? 7.203 -3.688 -2.421 1.00 92.31 92 PRO A C 1
ATOM 720 O O . PRO A 1 92 ? 7.999 -3.917 -1.520 1.00 92.31 92 PRO A O 1
ATOM 723 N N . GLY A 1 93 ? 6.197 -2.834 -2.227 1.00 92.50 93 GLY A N 1
ATOM 724 C CA . GLY A 1 93 ? 5.786 -2.308 -0.913 1.00 92.50 93 GLY A CA 1
ATOM 725 C C . GLY A 1 93 ? 6.127 -0.847 -0.642 1.00 92.50 93 GLY A C 1
ATOM 726 O O . GLY A 1 93 ? 6.079 -0.404 0.502 1.00 92.50 93 GLY A O 1
ATOM 727 N N . GLY A 1 94 ? 6.482 -0.068 -1.671 1.00 93.56 94 GLY A N 1
ATOM 728 C CA . GLY A 1 94 ? 6.933 1.321 -1.490 1.00 93.56 94 GLY A CA 1
ATOM 729 C C . GLY A 1 94 ? 5.872 2.235 -0.873 1.00 93.56 94 GLY A C 1
ATOM 730 O O . GLY A 1 94 ? 6.183 3.029 0.014 1.00 93.56 94 GLY A O 1
ATOM 731 N N . TRP A 1 95 ? 4.623 2.116 -1.326 1.00 94.19 95 TRP A N 1
ATOM 732 C CA . TRP A 1 95 ? 3.497 2.884 -0.788 1.00 94.19 95 TRP A CA 1
ATOM 733 C C . TRP A 1 95 ? 3.090 2.361 0.583 1.00 94.19 95 TRP A C 1
ATOM 735 O O . TRP A 1 95 ? 3.021 3.141 1.534 1.00 94.19 95 TRP A O 1
ATOM 745 N N . THR A 1 96 ? 2.963 1.042 0.721 1.00 94.12 96 THR A N 1
ATOM 746 C CA . THR A 1 96 ? 2.664 0.371 1.988 1.00 94.12 96 THR A CA 1
ATOM 747 C C . THR A 1 96 ? 3.612 0.802 3.113 1.00 94.12 96 THR A C 1
ATOM 749 O O . THR A 1 96 ? 3.159 1.092 4.223 1.00 94.12 96 THR A O 1
ATOM 752 N N . THR A 1 97 ? 4.926 0.903 2.853 1.00 92.81 97 THR A N 1
ATOM 753 C CA . THR A 1 97 ? 5.907 1.357 3.858 1.00 92.81 97 THR A CA 1
ATOM 754 C C . THR A 1 97 ? 5.624 2.788 4.311 1.00 92.81 97 THR A C 1
ATOM 756 O O . THR A 1 97 ? 5.669 3.084 5.507 1.00 92.81 97 THR A O 1
ATOM 759 N N . VAL A 1 98 ? 5.320 3.691 3.375 1.00 92.44 98 VAL A N 1
ATOM 760 C CA . VAL A 1 98 ? 5.002 5.090 3.692 1.00 92.44 98 VAL A CA 1
ATOM 761 C C . VAL A 1 98 ? 3.703 5.179 4.492 1.00 92.44 98 VAL A C 1
ATOM 763 O O . VAL A 1 98 ? 3.682 5.847 5.526 1.00 92.44 98 VAL A O 1
ATOM 766 N N . LEU A 1 99 ? 2.657 4.460 4.077 1.00 92.00 99 LEU A N 1
ATOM 767 C CA . LEU A 1 99 ? 1.367 4.410 4.773 1.00 92.00 99 LEU A CA 1
ATOM 768 C C . LEU A 1 99 ? 1.519 3.900 6.208 1.00 92.00 99 LEU A C 1
ATOM 770 O O . LEU A 1 99 ? 1.011 4.524 7.139 1.00 92.00 99 LEU A O 1
ATOM 774 N N . SER A 1 100 ? 2.297 2.833 6.408 1.00 90.75 100 SER A N 1
ATOM 775 C CA . SER A 1 100 ? 2.583 2.293 7.740 1.00 90.75 100 SER A CA 1
ATOM 776 C C . SER A 1 100 ? 3.276 3.319 8.644 1.00 90.75 100 SER A C 1
ATOM 778 O O . SER A 1 100 ? 2.872 3.514 9.793 1.00 90.75 100 SER A O 1
ATOM 780 N N . ARG A 1 101 ? 4.278 4.041 8.119 1.00 89.69 101 ARG A N 1
ATOM 781 C CA . ARG A 1 101 ? 4.980 5.104 8.862 1.00 89.69 101 ARG A CA 1
ATOM 782 C C . ARG A 1 101 ? 4.046 6.259 9.225 1.00 89.69 101 ARG A C 1
ATOM 784 O O . ARG A 1 101 ? 4.146 6.798 10.325 1.00 89.69 101 ARG A O 1
ATOM 791 N N . VAL A 1 102 ? 3.143 6.646 8.325 1.00 88.12 102 VAL A N 1
ATOM 792 C CA . VAL A 1 102 ? 2.141 7.692 8.589 1.00 88.12 102 VAL A CA 1
ATOM 793 C C . VAL A 1 102 ? 1.166 7.231 9.668 1.00 88.12 102 VAL A C 1
ATOM 795 O O . VAL A 1 102 ? 0.941 7.947 10.639 1.00 88.12 102 VAL A O 1
ATOM 798 N N . GLN A 1 103 ? 0.657 6.007 9.571 1.00 86.44 103 GLN A N 1
ATOM 799 C CA . GLN A 1 103 ? -0.256 5.448 10.563 1.00 86.44 103 GLN A CA 1
ATOM 800 C C . GLN A 1 103 ? 0.372 5.369 11.964 1.00 86.44 103 GLN A C 1
ATOM 802 O O . GLN A 1 103 ? -0.284 5.701 12.955 1.00 86.44 103 GLN A O 1
ATOM 807 N N . ALA A 1 104 ? 1.650 4.990 12.056 1.00 85.12 104 ALA A N 1
ATOM 808 C CA . ALA A 1 104 ? 2.392 4.986 13.314 1.00 85.12 104 ALA A CA 1
ATOM 809 C C . ALA A 1 104 ? 2.490 6.393 13.935 1.00 85.12 104 ALA A C 1
ATOM 811 O O . ALA A 1 104 ? 2.290 6.542 15.139 1.00 85.12 104 ALA A O 1
ATOM 812 N N . LYS A 1 105 ? 2.712 7.436 13.119 1.00 85.06 105 LYS A N 1
ATOM 813 C CA . LYS A 1 105 ? 2.729 8.839 13.579 1.00 85.06 105 LYS A CA 1
ATOM 814 C C . LYS A 1 105 ? 1.378 9.306 14.128 1.00 85.06 105 LYS A C 1
ATOM 816 O O . LYS A 1 105 ? 1.352 10.105 15.056 1.00 85.06 105 LYS A O 1
ATOM 821 N N . HIS A 1 106 ? 0.269 8.791 13.597 1.00 81.19 106 HIS A N 1
ATOM 822 C CA . HIS A 1 106 ? -1.091 9.129 14.040 1.00 81.19 106 HIS A CA 1
ATOM 823 C C . HIS A 1 106 ? -1.625 8.221 15.166 1.00 81.19 106 HIS A C 1
ATOM 825 O O . HIS A 1 106 ? -2.832 8.152 15.389 1.00 81.19 106 HIS A O 1
ATOM 831 N N . GLY A 1 107 ? -0.749 7.517 15.891 1.00 77.62 107 GLY A N 1
ATOM 832 C CA . GLY A 1 107 ? -1.135 6.747 17.079 1.00 77.62 107 GLY A CA 1
ATOM 833 C C . GLY A 1 107 ?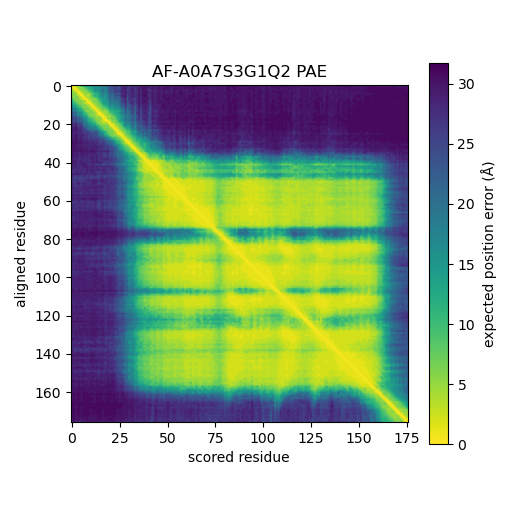 -1.708 5.354 16.798 1.00 77.62 107 GLY A C 1
ATOM 834 O O . GLY A 1 107 ? -2.231 4.722 17.714 1.00 77.62 107 GLY A O 1
ATOM 835 N N . GLY A 1 108 ? -1.591 4.846 15.564 1.00 76.69 108 GLY A N 1
ATOM 836 C CA . GLY A 1 108 ? -1.844 3.435 15.251 1.00 76.69 108 GLY A CA 1
ATOM 837 C C . GLY A 1 108 ? -3.313 2.993 15.249 1.00 76.69 108 GLY A C 1
ATOM 838 O O . GLY A 1 108 ? -3.570 1.797 15.328 1.00 76.69 108 GLY A O 1
ATOM 839 N N . GLY A 1 109 ? -4.268 3.923 15.154 1.00 81.94 109 GLY A N 1
ATOM 840 C CA . GLY A 1 109 ? -5.715 3.645 15.170 1.00 81.94 109 GLY A CA 1
ATOM 841 C C . GLY A 1 109 ? -6.327 3.230 13.825 1.00 81.94 109 GLY A C 1
ATOM 842 O O . GLY A 1 109 ? -7.516 3.462 13.606 1.00 81.94 109 GLY A O 1
ATOM 843 N N . GLY A 1 110 ? -5.531 2.683 12.908 1.00 88.62 110 GLY A N 1
ATOM 844 C CA . GLY A 1 110 ? -5.988 2.305 11.573 1.00 88.62 110 GLY A CA 1
ATOM 845 C C . GLY A 1 110 ? -5.315 1.050 11.045 1.00 88.62 110 GLY A C 1
ATOM 846 O O . GLY A 1 110 ? -4.621 0.350 11.787 1.00 88.62 110 GLY A O 1
ATOM 847 N N . TYR A 1 111 ? -5.532 0.755 9.770 1.00 92.50 111 TYR A N 1
ATOM 848 C CA . TYR A 1 111 ? -4.858 -0.340 9.088 1.00 92.50 111 TYR A CA 1
ATOM 849 C C . TYR A 1 111 ? -4.708 -0.108 7.582 1.00 92.50 111 TYR A C 1
ATOM 851 O O . TYR A 1 111 ? -5.445 0.666 6.963 1.00 92.50 111 TYR A O 1
ATOM 859 N N . VAL A 1 112 ? -3.765 -0.846 7.001 1.00 94.19 112 VAL A N 1
ATOM 860 C CA . VAL A 1 112 ? -3.482 -0.934 5.572 1.00 94.19 112 VAL A CA 1
ATOM 861 C C . VAL A 1 112 ? -3.640 -2.388 5.138 1.00 94.19 112 VAL A C 1
ATOM 863 O O . VAL A 1 112 ? -3.001 -3.272 5.710 1.00 94.19 112 VAL A O 1
ATOM 866 N N . ILE A 1 113 ? -4.463 -2.638 4.125 1.00 96.00 113 ILE A N 1
ATOM 867 C CA . ILE A 1 113 ? -4.522 -3.919 3.413 1.00 96.00 113 ILE A CA 1
ATOM 868 C C . ILE A 1 113 ? -3.761 -3.733 2.102 1.00 96.00 113 ILE A C 1
ATOM 870 O O . ILE A 1 113 ? -4.127 -2.886 1.296 1.00 96.00 113 ILE A O 1
ATOM 874 N N . ALA A 1 114 ? -2.692 -4.493 1.915 1.00 95.94 114 ALA A N 1
ATOM 875 C CA . ALA A 1 114 ? -1.837 -4.484 0.739 1.00 95.94 114 ALA A CA 1
ATOM 876 C C . ALA A 1 114 ? -2.103 -5.742 -0.087 1.00 95.94 114 ALA A C 1
ATOM 878 O O . ALA A 1 114 ? -1.931 -6.853 0.417 1.00 95.94 114 ALA A O 1
ATOM 879 N N . ILE A 1 115 ? -2.533 -5.560 -1.334 1.00 96.38 115 ILE A N 1
ATOM 880 C CA . ILE A 1 115 ? -2.917 -6.642 -2.242 1.00 96.38 115 ILE A CA 1
ATOM 881 C C . ILE A 1 115 ? -1.999 -6.635 -3.449 1.00 96.38 115 ILE A C 1
ATOM 883 O O . ILE A 1 115 ? -1.843 -5.614 -4.124 1.00 96.38 115 ILE A O 1
ATOM 887 N N . ASP A 1 116 ? -1.417 -7.790 -3.737 1.00 95.56 116 ASP A N 1
ATOM 888 C CA . ASP A 1 116 ? -0.672 -8.021 -4.965 1.00 95.56 116 ASP A CA 1
ATOM 889 C C . ASP A 1 116 ? -0.773 -9.491 -5.378 1.00 95.56 116 ASP A C 1
ATOM 891 O O . ASP A 1 116 ? -0.952 -10.366 -4.536 1.00 95.56 116 ASP A O 1
ATOM 895 N N . ARG A 1 117 ? -0.597 -9.771 -6.670 1.00 95.31 117 ARG A N 1
ATOM 896 C CA . ARG A 1 117 ? -0.502 -11.142 -7.193 1.00 95.31 117 ARG A CA 1
ATOM 897 C C . ARG A 1 117 ? 0.783 -11.831 -6.776 1.00 95.31 117 ARG A C 1
ATOM 899 O O . ARG A 1 117 ? 0.857 -13.050 -6.810 1.00 95.31 117 ARG A O 1
ATOM 906 N N . LYS A 1 118 ? 1.814 -11.047 -6.473 1.00 92.19 118 LYS A N 1
ATOM 907 C CA . LYS A 1 118 ? 3.087 -11.548 -5.985 1.00 92.19 118 LYS A CA 1
ATOM 908 C C . LYS A 1 118 ? 3.510 -10.718 -4.791 1.00 92.19 118 LYS A C 1
ATOM 910 O O . LYS A 1 118 ? 4.005 -9.603 -4.943 1.00 92.19 118 LYS A O 1
ATOM 915 N N . VAL A 1 119 ? 3.366 -11.288 -3.606 1.00 89.31 119 VAL A N 1
ATOM 916 C CA . VAL A 1 119 ? 3.894 -10.674 -2.392 1.00 89.31 119 VAL A CA 1
ATOM 917 C C . VAL A 1 119 ? 5.432 -10.806 -2.393 1.00 89.31 119 VAL A C 1
ATOM 919 O O . VAL A 1 119 ? 5.953 -11.829 -2.841 1.00 89.31 119 VAL A O 1
ATOM 922 N N . PRO A 1 120 ? 6.192 -9.770 -1.985 1.00 85.19 120 PRO A N 1
ATOM 923 C CA . PRO A 1 120 ? 7.653 -9.858 -1.886 1.00 85.19 120 PRO A CA 1
ATOM 924 C C . PRO A 1 120 ? 8.093 -10.925 -0.879 1.00 85.19 120 PRO A C 1
ATOM 926 O O . PRO A 1 120 ? 7.415 -11.124 0.118 1.00 85.19 120 PRO A O 1
ATOM 929 N N . ASP A 1 121 ? 9.245 -11.566 -1.078 1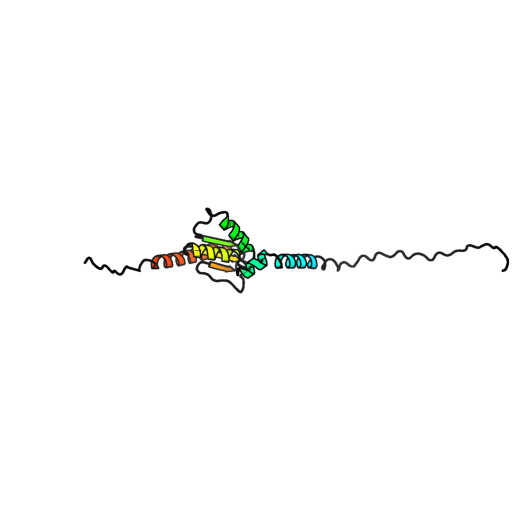.00 83.25 121 ASP A N 1
ATOM 930 C CA . ASP A 1 121 ? 9.758 -12.554 -0.111 1.00 83.25 121 ASP A CA 1
ATOM 931 C C . ASP A 1 121 ? 10.178 -11.891 1.219 1.00 83.25 121 ASP A C 1
ATOM 933 O O . ASP A 1 121 ? 10.072 -12.474 2.297 1.00 83.25 121 ASP A O 1
ATOM 937 N N . ASP A 1 122 ? 10.627 -10.637 1.153 1.00 82.06 122 ASP A N 1
ATOM 938 C CA . ASP A 1 122 ? 11.107 -9.817 2.264 1.00 82.06 122 ASP A CA 1
ATOM 939 C C . ASP A 1 122 ? 10.035 -8.841 2.776 1.00 82.06 122 ASP A C 1
ATOM 941 O O . ASP A 1 122 ? 10.284 -7.650 2.986 1.00 82.06 122 ASP A O 1
ATOM 945 N N . VAL A 1 123 ? 8.813 -9.341 2.994 1.00 80.12 123 VAL A N 1
ATOM 946 C CA . VAL A 1 123 ? 7.705 -8.524 3.505 1.00 80.12 123 VAL A CA 1
ATOM 947 C C . VAL A 1 123 ? 8.067 -7.857 4.829 1.00 80.12 123 VAL A C 1
ATOM 949 O O . VAL A 1 123 ? 8.223 -8.510 5.865 1.00 80.12 123 VAL A O 1
ATOM 952 N N . PHE A 1 124 ? 8.069 -6.524 4.848 1.00 82.12 124 PHE A N 1
ATOM 953 C CA . PHE A 1 124 ? 8.074 -5.807 6.115 1.00 82.12 124 PHE A CA 1
ATOM 954 C C . PHE A 1 124 ? 6.713 -5.999 6.805 1.00 82.12 124 PHE A C 1
ATOM 956 O O . PHE A 1 124 ? 5.650 -5.697 6.253 1.00 82.12 124 PHE A O 1
ATOM 963 N N . THR A 1 125 ? 6.742 -6.502 8.037 1.00 80.94 125 THR A N 1
ATOM 964 C CA . THR A 1 125 ? 5.538 -6.678 8.852 1.00 80.94 125 THR A CA 1
ATOM 965 C C . TH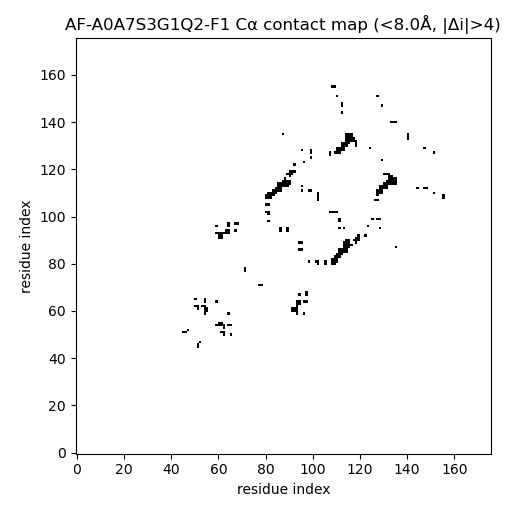R A 1 125 ? 5.475 -5.568 9.889 1.00 80.94 125 THR A C 1
ATOM 967 O O . THR A 1 125 ? 6.414 -5.363 10.655 1.00 80.94 125 THR A O 1
ATOM 970 N N . SER A 1 126 ? 4.364 -4.836 9.917 1.00 80.50 126 SER A N 1
ATOM 971 C CA . SER A 1 126 ? 4.124 -3.759 10.877 1.00 80.50 126 SER A CA 1
ATOM 972 C C . SER A 1 126 ? 2.727 -3.909 11.480 1.00 80.50 126 SER A C 1
ATOM 974 O O . SER A 1 126 ? 1.809 -4.337 10.771 1.00 80.50 126 SER A O 1
ATOM 976 N N . PRO A 1 127 ? 2.518 -3.577 12.768 1.00 81.62 127 PRO A N 1
ATOM 977 C CA . PRO A 1 127 ? 1.191 -3.594 13.368 1.00 81.62 127 PRO A CA 1
ATOM 978 C C . PRO A 1 127 ? 0.206 -2.741 12.558 1.00 81.62 127 PRO A C 1
ATOM 980 O O . PRO A 1 127 ? 0.401 -1.539 12.393 1.00 81.62 127 PRO A O 1
ATOM 983 N N . GLY A 1 128 ? -0.860 -3.373 12.066 1.00 86.69 128 GLY A N 1
ATOM 984 C CA . GLY A 1 128 ? -1.871 -2.715 11.238 1.00 86.69 128 GLY A CA 1
ATOM 985 C C . GLY A 1 128 ? -1.605 -2.773 9.733 1.00 86.69 128 GLY A C 1
ATOM 986 O O . GLY A 1 128 ? -2.398 -2.218 8.991 1.00 86.69 128 GLY A O 1
ATOM 987 N N . VAL A 1 129 ? -0.558 -3.452 9.259 1.00 92.62 129 VAL A N 1
ATOM 988 C CA . VAL A 1 129 ? -0.397 -3.774 7.831 1.00 92.62 129 VAL A CA 1
ATOM 989 C C . VAL A 1 129 ? -0.722 -5.247 7.609 1.00 92.62 129 VAL A C 1
ATOM 991 O O . VAL A 1 129 ? -0.173 -6.120 8.283 1.00 92.62 129 VAL A O 1
ATOM 994 N N . ARG A 1 130 ? -1.609 -5.527 6.657 1.00 94.38 130 ARG A N 1
ATOM 995 C CA . ARG A 1 130 ? -1.981 -6.872 6.221 1.00 94.38 130 ARG A CA 1
ATOM 996 C C . ARG A 1 130 ? -1.613 -7.039 4.757 1.00 94.38 130 ARG A C 1
ATOM 998 O O . ARG A 1 130 ? -2.135 -6.313 3.926 1.00 94.38 130 ARG A O 1
ATOM 1005 N N . TRP A 1 131 ? -0.774 -8.019 4.458 1.00 95.12 131 TRP A N 1
ATOM 1006 C CA . TRP A 1 131 ? -0.495 -8.439 3.088 1.00 95.12 131 TRP A CA 1
ATOM 1007 C C . TRP A 1 131 ? -1.437 -9.564 2.676 1.00 95.12 131 TRP A C 1
ATOM 1009 O O . TRP A 1 131 ? -1.721 -10.450 3.486 1.00 95.12 131 TRP A O 1
ATOM 1019 N N . VAL A 1 132 ? -1.922 -9.501 1.441 1.00 94.62 132 VAL A N 1
ATOM 1020 C CA . VAL A 1 132 ? -2.808 -10.490 0.828 1.00 94.62 132 VAL A CA 1
ATOM 1021 C C . VAL A 1 132 ? -2.277 -10.785 -0.572 1.00 94.62 132 VAL A C 1
ATOM 1023 O O . VAL A 1 132 ? -2.185 -9.885 -1.407 1.00 94.62 132 VAL A O 1
ATOM 1026 N N . GLU A 1 133 ? -1.911 -12.041 -0.814 1.00 95.44 133 GLU A N 1
ATOM 1027 C CA . GLU A 1 133 ? -1.520 -12.508 -2.143 1.00 95.44 133 GLU A CA 1
ATOM 1028 C C . GLU A 1 133 ? -2.772 -12.923 -2.919 1.00 95.44 133 GLU A C 1
ATOM 1030 O O . GLU A 1 133 ? -3.399 -13.932 -2.592 1.00 95.44 133 GLU A O 1
ATOM 1035 N N . LYS A 1 134 ? -3.192 -12.103 -3.885 1.00 95.31 134 LYS A N 1
ATOM 1036 C CA . LYS A 1 134 ? -4.438 -12.306 -4.636 1.00 95.31 134 LYS A CA 1
ATOM 1037 C C . LYS A 1 134 ? -4.431 -11.509 -5.939 1.00 95.31 134 LYS A C 1
ATOM 1039 O O . LYS A 1 134 ? -3.817 -10.439 -6.007 1.00 95.31 134 LYS A O 1
ATOM 1044 N N . ASP A 1 135 ? -5.124 -12.000 -6.965 1.00 95.31 135 ASP A N 1
ATOM 1045 C CA . ASP A 1 135 ? -5.406 -11.188 -8.148 1.00 95.31 135 ASP A CA 1
ATOM 1046 C C . ASP A 1 135 ? -6.570 -10.237 -7.854 1.00 95.31 135 ASP A C 1
ATOM 1048 O O . ASP A 1 135 ? -7.577 -10.600 -7.254 1.00 95.31 135 ASP A O 1
ATOM 1052 N N . ILE A 1 136 ? -6.421 -8.983 -8.272 1.00 94.62 136 ILE A N 1
ATOM 1053 C CA . ILE A 1 136 ? -7.458 -7.957 -8.119 1.00 94.62 136 ILE A CA 1
ATOM 1054 C C . ILE A 1 136 ? -8.657 -8.281 -9.023 1.00 94.62 136 ILE A C 1
ATOM 1056 O O . ILE A 1 136 ? -9.764 -7.812 -8.770 1.00 94.62 136 ILE A O 1
ATOM 1060 N N . CYS A 1 137 ? -8.436 -9.077 -10.070 1.00 95.19 137 CYS A N 1
ATOM 1061 C CA . CYS A 1 137 ? -9.461 -9.513 -11.007 1.00 95.19 137 CYS A CA 1
ATOM 1062 C C . CYS A 1 137 ? -10.214 -10.780 -10.563 1.00 95.19 137 CYS A C 1
ATOM 1064 O O . CYS A 1 137 ? -11.104 -11.203 -11.296 1.00 95.19 137 CYS A O 1
ATOM 1066 N N . ASP A 1 138 ? -9.876 -11.392 -9.423 1.00 95.44 138 ASP A N 1
ATOM 1067 C CA . ASP A 1 138 ? -10.599 -12.567 -8.923 1.00 95.44 138 ASP A CA 1
ATOM 1068 C C . ASP A 1 138 ? -12.012 -12.185 -8.438 1.00 95.44 138 ASP A C 1
ATOM 1070 O O . ASP A 1 138 ? -12.188 -11.190 -7.733 1.00 95.44 138 ASP A O 1
ATOM 1074 N N . ASP A 1 139 ? -13.023 -13.004 -8.742 1.00 96.19 139 ASP A N 1
ATOM 1075 C CA . ASP A 1 139 ? -14.425 -12.726 -8.373 1.00 96.19 139 ASP A CA 1
ATOM 1076 C C . ASP A 1 139 ? -14.651 -12.649 -6.845 1.00 96.19 139 ASP A C 1
ATOM 1078 O O . ASP A 1 139 ? -15.552 -11.957 -6.364 1.00 96.19 139 ASP A O 1
ATOM 1082 N N . ASP A 1 140 ? -13.820 -13.338 -6.057 1.00 95.88 140 ASP A N 1
ATOM 1083 C CA . ASP A 1 140 ? -13.881 -13.385 -4.591 1.00 95.88 140 ASP A CA 1
ATOM 1084 C C . ASP A 1 140 ? -13.029 -12.303 -3.900 1.00 95.88 140 ASP A C 1
ATOM 1086 O O . ASP A 1 140 ? -12.968 -12.249 -2.668 1.00 95.88 140 ASP A O 1
ATOM 1090 N N . ILE A 1 141 ? -12.397 -11.392 -4.651 1.00 94.94 141 ILE A N 1
ATOM 1091 C CA . ILE A 1 141 ? -11.522 -10.361 -4.073 1.00 94.94 141 ILE A CA 1
ATOM 1092 C C . ILE A 1 141 ? -12.259 -9.483 -3.055 1.00 94.94 141 ILE A C 1
ATOM 1094 O O . ILE A 1 141 ? -11.727 -9.149 -1.994 1.00 94.94 141 ILE A O 1
ATOM 1098 N N . MET A 1 142 ? -13.516 -9.146 -3.340 1.00 95.81 142 MET A N 1
ATOM 1099 C CA . MET A 1 142 ? -14.306 -8.250 -2.498 1.00 95.81 142 MET A CA 1
ATOM 1100 C C . MET A 1 142 ? -14.648 -8.889 -1.151 1.00 95.81 142 MET A C 1
ATOM 1102 O O . MET A 1 142 ? -14.529 -8.230 -0.115 1.00 95.81 142 MET A O 1
ATOM 1106 N N . SER A 1 143 ? -15.026 -10.171 -1.140 1.00 96.62 143 SER A N 1
ATOM 1107 C CA . SER A 1 143 ? -15.317 -10.899 0.101 1.00 96.62 143 SER A CA 1
ATOM 1108 C C . SER A 1 143 ? -14.040 -11.137 0.913 1.00 96.62 143 SER A C 1
ATOM 1110 O O . SER A 1 143 ? -14.055 -11.019 2.144 1.00 96.62 143 SER A O 1
ATOM 1112 N N . CYS A 1 144 ? -12.912 -11.372 0.237 1.00 95.69 144 CYS A N 1
ATOM 1113 C CA . CYS A 1 144 ? -11.593 -11.472 0.855 1.00 95.69 144 CYS A CA 1
ATOM 1114 C C . CYS A 1 144 ? -11.201 -10.160 1.562 1.00 95.69 144 CYS A C 1
ATOM 1116 O O . CYS A 1 144 ? -10.866 -10.170 2.752 1.00 95.69 144 CYS A O 1
ATOM 1118 N N . ILE A 1 145 ? -11.328 -9.015 0.876 1.00 96.25 145 ILE A N 1
ATOM 1119 C CA . ILE A 1 145 ? -11.046 -7.683 1.441 1.00 96.25 145 ILE A CA 1
ATOM 1120 C C . ILE A 1 145 ? -11.910 -7.417 2.673 1.00 96.25 145 ILE A C 1
ATOM 1122 O O . ILE A 1 145 ? -11.389 -6.997 3.707 1.00 96.25 145 ILE A O 1
ATOM 1126 N N . GLN A 1 146 ? -13.218 -7.668 2.578 1.00 96.19 146 GLN A N 1
ATOM 1127 C CA . GLN A 1 146 ? -14.153 -7.455 3.686 1.00 96.19 146 GLN A CA 1
ATOM 1128 C C . GLN A 1 146 ? -13.794 -8.314 4.900 1.00 96.19 146 GLN A C 1
ATOM 1130 O O . GLN A 1 146 ? -13.747 -7.805 6.019 1.00 96.19 146 GLN A O 1
ATOM 1135 N N . SER A 1 147 ? -13.460 -9.586 4.678 1.00 96.69 147 SER A N 1
ATOM 1136 C CA . SER A 1 147 ? -13.068 -10.505 5.750 1.00 96.69 147 SER A CA 1
ATOM 1137 C C . SER A 1 147 ? -11.822 -10.009 6.491 1.00 96.69 147 SER A C 1
ATOM 1139 O O . SER A 1 147 ? -11.811 -9.939 7.723 1.00 96.69 147 SER A O 1
ATOM 1141 N N . HIS A 1 148 ? -10.785 -9.589 5.757 1.00 95.62 148 HIS A N 1
ATOM 1142 C CA . HIS A 1 148 ? -9.572 -9.035 6.363 1.00 95.62 148 HIS A CA 1
ATOM 1143 C C . HIS A 1 148 ? -9.810 -7.685 7.046 1.00 95.62 148 HIS A C 1
ATOM 1145 O O . HIS A 1 148 ? -9.227 -7.427 8.101 1.00 95.62 148 HIS A O 1
ATOM 1151 N N . ALA A 1 149 ? -10.672 -6.838 6.482 1.00 94.69 149 ALA A N 1
ATOM 1152 C CA . ALA A 1 149 ? -11.058 -5.567 7.083 1.00 94.69 149 ALA A CA 1
ATOM 1153 C C . ALA A 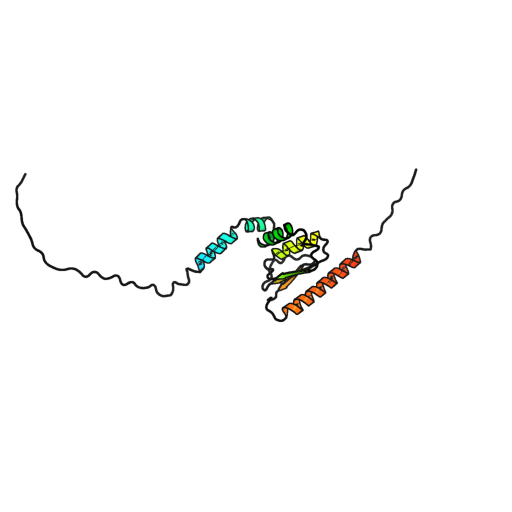1 149 ? -11.732 -5.779 8.446 1.00 94.69 149 ALA A C 1
ATOM 1155 O O . ALA A 1 149 ? -11.282 -5.211 9.441 1.00 94.69 149 ALA A O 1
ATOM 1156 N N . SER A 1 150 ? -12.737 -6.657 8.524 1.00 94.81 150 SER A N 1
ATOM 1157 C CA . SER A 1 150 ? -13.427 -6.976 9.780 1.00 94.81 150 SER A CA 1
ATOM 1158 C C . SER A 1 150 ? -12.488 -7.580 10.828 1.00 94.81 150 SER A C 1
ATOM 1160 O O . SER A 1 150 ? -12.567 -7.229 12.005 1.00 94.81 150 SER A O 1
ATOM 1162 N N . GLU A 1 151 ? -11.560 -8.450 10.421 1.00 93.62 151 GLU A N 1
ATOM 1163 C CA . GLU A 1 151 ? -10.553 -9.012 11.328 1.00 93.62 151 GLU A CA 1
ATOM 1164 C C . GLU A 1 151 ? -9.642 -7.919 11.922 1.00 93.62 151 GLU A C 1
ATOM 1166 O O . GLU A 1 151 ? -9.330 -7.934 13.117 1.00 93.62 151 GLU A O 1
ATOM 1171 N N . LEU A 1 152 ? -9.203 -6.961 11.100 1.00 92.00 152 LEU A N 1
ATOM 1172 C CA . LEU A 1 152 ? -8.344 -5.857 11.53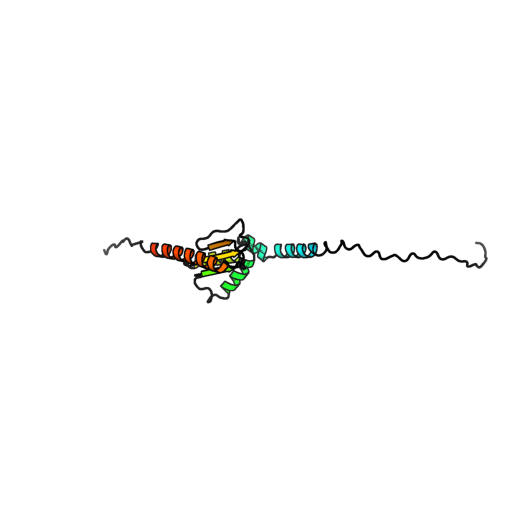5 1.00 92.00 152 LEU A CA 1
ATOM 1173 C C . LEU A 1 152 ? -9.091 -4.866 12.430 1.00 92.00 152 LEU A C 1
ATOM 1175 O O . LEU A 1 152 ? -8.526 -4.428 13.432 1.00 92.00 152 LEU A O 1
ATOM 1179 N N . GLU A 1 153 ? -10.352 -4.563 12.126 1.00 91.06 153 GLU A N 1
ATOM 1180 C CA . GLU A 1 153 ? -11.211 -3.715 12.964 1.00 91.06 153 GLU A CA 1
ATOM 1181 C C . GLU A 1 153 ? -11.364 -4.312 14.372 1.00 91.06 153 GLU A C 1
ATOM 1183 O O . GLU A 1 153 ? -11.031 -3.655 15.359 1.00 91.06 153 GLU A O 1
ATOM 1188 N N . GLN A 1 154 ? -11.691 -5.605 14.477 1.00 90.12 154 GLN A N 1
ATOM 1189 C CA . GLN A 1 154 ? -11.789 -6.296 15.771 1.00 90.12 154 GLN A CA 1
ATOM 1190 C C . GLN A 1 154 ? -10.471 -6.280 16.563 1.00 90.12 154 GLN A C 1
ATOM 1192 O O . GLN A 1 154 ? -10.468 -6.193 17.795 1.00 90.12 154 GLN A O 1
ATOM 1197 N N . ARG A 1 155 ? -9.325 -6.383 15.876 1.00 88.56 155 ARG A N 1
ATOM 1198 C CA . ARG A 1 155 ? -7.998 -6.309 16.513 1.00 88.56 155 ARG A CA 1
ATOM 1199 C C . ARG A 1 155 ? -7.715 -4.916 17.076 1.00 88.56 155 ARG A C 1
ATOM 1201 O O . ARG A 1 155 ? -7.094 -4.816 18.137 1.00 88.56 155 ARG A O 1
ATOM 1208 N N . LEU A 1 156 ? -8.143 -3.861 16.385 1.00 85.25 156 LEU A N 1
ATOM 1209 C CA . LEU A 1 156 ? -7.967 -2.483 16.840 1.00 85.25 156 LEU A CA 1
ATOM 1210 C C . LEU A 1 156 ? -8.855 -2.169 18.049 1.00 85.25 156 LEU A C 1
ATOM 1212 O O . LEU A 1 156 ? -8.349 -1.607 19.023 1.00 85.25 156 LEU A O 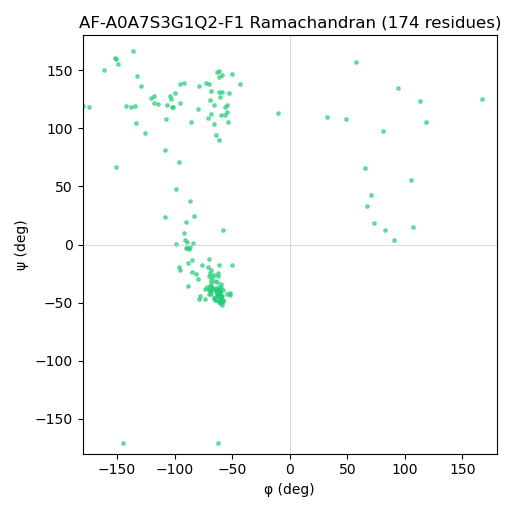1
ATOM 1216 N N . ASP A 1 157 ? -10.113 -2.614 18.046 1.00 84.56 157 ASP A N 1
ATOM 1217 C CA . ASP A 1 157 ? -11.055 -2.378 19.151 1.00 84.56 157 ASP A CA 1
ATOM 1218 C C . ASP A 1 157 ? -10.564 -2.999 20.468 1.00 84.56 157 ASP A C 1
ATOM 1220 O O . ASP A 1 157 ? -10.540 -2.344 21.514 1.00 84.56 157 ASP A O 1
ATOM 1224 N N . ARG A 1 158 ? -10.040 -4.233 20.414 1.00 81.75 158 ARG A N 1
ATOM 1225 C CA . ARG A 1 158 ? -9.433 -4.906 21.581 1.00 81.75 158 ARG A CA 1
ATOM 1226 C C . ARG A 1 158 ? -8.251 -4.131 22.165 1.00 81.75 158 ARG A C 1
ATOM 1228 O O . ARG A 1 158 ? -8.015 -4.175 23.371 1.00 81.75 158 ARG A O 1
ATOM 1235 N N . LYS A 1 159 ? -7.481 -3.444 21.320 1.00 73.31 159 LYS A N 1
ATOM 1236 C CA . LYS A 1 159 ? -6.301 -2.678 21.741 1.00 73.31 159 LYS A CA 1
ATOM 1237 C C . LYS A 1 159 ? -6.686 -1.321 22.338 1.00 73.31 159 LYS A C 1
ATOM 1239 O O . LYS A 1 159 ? -5.981 -0.845 23.227 1.00 73.31 159 LYS A O 1
ATOM 1244 N N . GLY A 1 160 ? -7.806 -0.739 21.903 1.00 63.56 160 GLY A N 1
ATOM 1245 C CA . GLY A 1 160 ? -8.371 0.491 22.465 1.00 63.56 160 GLY A CA 1
ATOM 1246 C C . GLY A 1 160 ? -8.792 0.347 23.931 1.00 63.56 160 GLY A C 1
ATOM 1247 O O . GLY A 1 160 ? -8.462 1.206 24.744 1.00 63.56 160 GLY A O 1
ATOM 1248 N N . GLY A 1 161 ? -9.409 -0.780 24.302 1.00 57.19 161 GLY A N 1
ATOM 1249 C CA . GLY A 1 161 ? -9.911 -1.015 25.667 1.00 57.19 161 GLY A CA 1
ATOM 1250 C C . GLY A 1 161 ? -8.844 -1.223 26.753 1.00 57.19 161 GLY A C 1
ATOM 1251 O O . GLY A 1 161 ? -9.157 -1.180 27.938 1.00 57.19 161 GLY A O 1
ATOM 1252 N N . LYS A 1 162 ? -7.568 -1.434 26.395 1.00 55.31 162 LYS A N 1
ATOM 1253 C CA . LYS A 1 162 ? -6.492 -1.692 27.376 1.00 55.31 162 LYS A CA 1
ATOM 1254 C C . LYS A 1 162 ? -5.802 -0.416 27.889 1.00 55.31 162 LYS A C 1
ATOM 1256 O O . LYS A 1 162 ? -4.923 -0.509 28.740 1.00 55.31 162 LYS A O 1
ATOM 1261 N N . LYS A 1 163 ? -6.167 0.769 27.382 1.00 52.06 163 LYS A N 1
ATOM 1262 C CA . LYS A 1 163 ? -5.468 2.035 27.673 1.00 52.06 163 LYS A CA 1
ATOM 1263 C C . LYS A 1 163 ? -5.951 2.786 28.929 1.00 52.06 163 LYS A C 1
ATOM 1265 O O . LYS A 1 163 ? -5.331 3.782 29.275 1.00 52.06 163 LYS A O 1
ATOM 1270 N N . GLU A 1 164 ? -6.992 2.317 29.627 1.00 49.75 164 GLU A N 1
ATOM 1271 C CA . GLU A 1 164 ? -7.611 3.048 30.758 1.00 49.75 164 GLU A CA 1
ATOM 1272 C C . GLU A 1 164 ? -7.178 2.618 32.176 1.00 49.75 164 GLU A C 1
ATOM 1274 O O . GLU A 1 164 ? -7.618 3.220 33.151 1.00 49.75 164 GLU A O 1
ATOM 1279 N N . LYS A 1 165 ? -6.283 1.637 32.353 1.00 46.06 165 LYS A N 1
ATOM 1280 C CA . LYS A 1 165 ? -5.766 1.273 33.692 1.00 46.06 165 LYS A CA 1
ATOM 1281 C C . LYS A 1 165 ? -4.315 1.703 33.882 1.00 46.06 165 LYS A C 1
ATOM 1283 O O . LYS A 1 165 ? -3.392 0.908 33.758 1.00 46.06 165 LYS A O 1
ATOM 1288 N N . GLY A 1 166 ? -4.156 2.981 34.202 1.00 45.22 166 GLY A N 1
ATOM 1289 C CA . GLY A 1 166 ? -2.939 3.580 34.742 1.00 45.22 166 GLY A CA 1
ATOM 1290 C C . GLY A 1 166 ? -3.308 4.772 35.623 1.00 45.22 166 GLY A C 1
ATOM 1291 O O . GLY A 1 166 ? -3.050 5.909 35.243 1.00 45.22 166 GLY A O 1
ATOM 1292 N N . GLY A 1 167 ? -3.979 4.513 36.757 1.00 46.97 167 GLY A N 1
ATOM 1293 C CA . GLY A 1 167 ? -3.970 5.449 37.895 1.00 46.97 167 GLY A CA 1
ATOM 1294 C C . GLY A 1 167 ? -2.511 5.636 38.325 1.00 46.97 167 GLY A C 1
ATOM 1295 O O . GLY A 1 167 ? -1.744 4.685 38.240 1.00 46.97 167 GLY A O 1
ATOM 1296 N N . ARG A 1 168 ? -1.997 6.852 38.520 1.00 55.28 168 ARG A N 1
ATOM 1297 C CA . ARG A 1 168 ? -2.356 7.888 39.503 1.00 55.28 168 ARG A CA 1
ATOM 1298 C C . ARG A 1 168 ? -2.065 7.442 40.937 1.00 55.28 168 ARG A C 1
ATOM 1300 O O . ARG A 1 168 ? -2.973 7.361 41.753 1.00 55.28 168 ARG A O 1
ATOM 1307 N N . ASP A 1 169 ? -0.778 7.277 41.203 1.00 50.62 169 ASP A N 1
ATOM 1308 C CA . ASP A 1 169 ? -0.176 7.497 42.514 1.00 50.62 169 ASP A CA 1
ATOM 1309 C C . ASP A 1 169 ? 0.515 8.873 42.358 1.00 50.62 169 ASP A C 1
ATOM 1311 O O . ASP A 1 169 ? 1.267 9.072 41.410 1.00 50.62 169 ASP A O 1
ATOM 1315 N N . GLY A 1 170 ? 0.204 9.952 43.069 1.00 57.84 170 GLY A N 1
ATOM 1316 C CA . GLY A 1 170 ? -0.309 10.040 44.423 1.00 57.84 170 GLY A CA 1
ATOM 1317 C C . GLY A 1 170 ? 0.807 10.501 45.358 1.00 57.84 170 GLY A C 1
ATOM 1318 O O . GLY A 1 170 ? 1.080 9.805 46.319 1.00 57.84 170 GLY A O 1
ATOM 1319 N N . GLU A 1 171 ? 1.443 11.645 45.088 1.00 50.09 171 GLU A N 1
ATOM 1320 C CA . GLU A 1 171 ? 2.298 12.327 46.068 1.00 50.09 171 GLU A CA 1
ATOM 1321 C C . GLU A 1 171 ? 1.814 13.768 46.206 1.00 50.09 171 GLU A C 1
ATOM 1323 O O . GLU A 1 171 ? 2.081 14.644 45.383 1.00 50.09 171 GLU A O 1
ATOM 1328 N N . GLY A 1 172 ? 0.980 13.958 47.225 1.00 55.62 172 GLY A N 1
ATOM 1329 C CA . GLY A 1 172 ? 0.803 15.240 47.869 1.00 55.62 172 GLY A CA 1
ATOM 1330 C C . GLY A 1 172 ? 1.721 15.281 49.082 1.00 55.62 172 GLY A C 1
ATOM 1331 O O . GLY A 1 172 ? 1.577 14.462 49.980 1.00 55.62 172 GLY A O 1
ATOM 1332 N N . GLU A 1 173 ? 2.608 16.260 49.107 1.00 52.97 173 GLU A N 1
ATOM 1333 C CA . GLU A 1 173 ? 3.211 16.846 50.302 1.00 52.97 173 GLU A CA 1
ATOM 1334 C C . GLU A 1 173 ? 3.194 18.351 49.986 1.00 52.97 173 GLU A C 1
ATOM 1336 O O . GLU A 1 173 ? 3.630 18.763 48.914 1.00 52.97 173 GLU A O 1
ATOM 1341 N N . GLY A 1 174 ? 2.526 19.230 50.722 1.00 59.19 174 GLY A N 1
ATOM 1342 C CA . GLY A 1 174 ? 2.405 19.310 52.169 1.00 59.19 174 GLY A CA 1
ATOM 1343 C C . GLY A 1 174 ? 3.011 20.661 52.544 1.00 59.19 174 GLY A C 1
ATOM 1344 O O . GLY A 1 174 ? 4.215 20.844 52.416 1.00 59.19 174 GLY A O 1
ATOM 1345 N N . GLU A 1 175 ? 2.161 21.627 52.889 1.00 53.16 175 GLU A N 1
ATOM 1346 C CA . GLU A 1 175 ? 2.558 22.963 53.342 1.00 53.16 175 GLU A CA 1
ATOM 1347 C C . GLU A 1 175 ? 3.439 22.893 54.601 1.00 53.16 175 GLU A C 1
ATOM 1349 O O . GLU A 1 175 ? 3.218 22.050 55.475 1.00 53.16 175 GLU A O 1
ATOM 1354 N N . GLY A 1 176 ? 4.394 23.822 54.704 1.00 62.12 176 GLY A N 1
ATOM 1355 C CA . GLY A 1 176 ? 5.233 24.059 55.879 1.00 62.12 176 GLY A CA 1
ATOM 1356 C C . GLY A 1 176 ? 6.229 25.180 55.639 1.00 62.12 176 GLY A C 1
ATOM 1357 O O . GLY A 1 176 ? 7.247 24.903 54.972 1.00 62.12 176 GLY A O 1
#

Solvent-accessible surface area (backbone atoms only — not comparable to full-atom values): 11194 Å² total; per-residue (Å²): 135,85,82,90,91,88,87,84,88,82,90,79,91,80,83,82,78,80,79,76,81,75,81,74,72,78,67,87,79,69,69,74,65,66,68,52,58,58,51,50,55,49,52,51,54,59,66,69,33,68,54,43,53,51,18,55,76,70,72,38,74,31,48,57,26,56,58,52,50,52,49,52,69,72,40,67,82,76,68,60,76,56,48,76,44,78,38,76,66,28,55,74,31,18,52,57,54,49,51,52,55,52,29,56,74,59,72,54,79,31,33,37,41,32,30,15,73,57,66,55,94,81,66,85,84,50,98,45,54,43,82,43,74,42,54,87,84,44,92,60,40,65,61,51,51,50,54,53,49,54,55,50,51,56,55,50,55,62,59,62,73,68,74,80,84,71,84,83,86,85,84,88,82,80,92,131

Nearest PDB structures (foldseek):
  2gaf-assembly1_A  TM=6.352E-01  e=4.340E-02  Orthopoxvirus vaccinia
  2ga9-assembly1_A  TM=6.944E-01  e=1.136E-01  Orthopoxvirus vaccinia
  1vpt-assembly1_A-2  TM=6.656E-01  e=1.066E-01  Vaccinia virus WR
  2br5-assembly1_F  TM=4.781E-01  e=6.800E-02  Streptomyces clavuligerus
  6ugh-assembly1_A  TM=6.035E-01  e=1.898E-01  Homo sapiens

Foldseek 3Di:
DDDDDDDDDDDDDDDPDDPPPPPPDPDPPPPPPPVPVVVVVVVVVLCPDPLVVVCVVVVAPDSVLVVLVVVCVVPVPVCDQAAEEEAEQCPPPSVVVNNLVSNVVNVNNHAYEYEDCDYDPPDDDDLRYHYDNDDPPDPCVVVVVVVVRVVSNVVSVVVVVVPPPDDDDDDDDDDD